Protein AF-A0A356V2G3-F1 (afdb_monomer_lite)

Foldseek 3Di:
DVVVVVVVVVVVVVVVVVVVVVVPPDPPVPQPDFDFQACPDDDLLALVNLLVLLVVLLVLLVVLLVVLVVLVVVCVVCVVVVHDDDPVSVCSNQQSLLSSLQSLLSSLLSLLSSLVSLLRGQPGPVLSVCCSPPVCNSVSVVSCVSSPPDDDPCLNVLSVSSSCSNPPLSPDDDDDDDDDDPVVVVCVSSCCSNDPVNSVVSSVSSVSSNVSSVQQCVDPVWHKDWDKDDDPRHKIWIWIGTSNGFTAIEIEDDPVCVVVVNRDPVSVLVVQCDPVNCVCVVCVLRYFYWYQDADPVRRTDIDTDNPDD

Structure (mmCIF, N/CA/C/O backbone):
data_AF-A0A356V2G3-F1
#
_entry.id   AF-A0A356V2G3-F1
#
loop_
_atom_site.group_PDB
_atom_site.id
_atom_site.type_symbol
_atom_site.label_atom_id
_atom_site.label_alt_id
_atom_site.label_comp_id
_atom_site.label_asym_id
_atom_site.label_entity_id
_atom_site.label_seq_id
_atom_site.pdbx_PDB_ins_code
_atom_site.Cartn_x
_atom_site.Cartn_y
_atom_site.Cartn_z
_atom_site.occupancy
_atom_site.B_iso_or_equiv
_atom_site.auth_seq_id
_atom_site.auth_comp_id
_atom_site.auth_asym_id
_atom_site.auth_atom_id
_atom_site.pdbx_PDB_model_num
ATOM 1 N N . MET A 1 1 ? -3.119 -62.837 -8.502 1.00 52.44 1 MET A N 1
ATOM 2 C CA . MET A 1 1 ? -2.226 -61.798 -7.938 1.00 52.44 1 MET A CA 1
ATOM 3 C C . MET A 1 1 ? -2.867 -60.405 -7.973 1.00 52.44 1 MET A C 1
ATOM 5 O O . MET A 1 1 ? -2.958 -59.790 -6.925 1.00 52.44 1 MET A O 1
ATOM 9 N N . ILE A 1 2 ? -3.424 -59.953 -9.106 1.00 47.78 2 ILE A N 1
ATOM 10 C CA . ILE A 1 2 ? -4.077 -58.628 -9.241 1.00 47.78 2 ILE A CA 1
ATOM 11 C C . ILE A 1 2 ? -5.327 -58.452 -8.344 1.00 47.78 2 ILE A C 1
ATOM 13 O O . ILE A 1 2 ? -5.482 -57.408 -7.722 1.00 47.78 2 ILE A O 1
ATOM 17 N N . ARG A 1 3 ? -6.173 -59.483 -8.177 1.00 48.81 3 ARG A N 1
ATOM 18 C CA . ARG A 1 3 ? -7.360 -59.419 -7.289 1.00 48.81 3 ARG A CA 1
ATOM 19 C C . ARG A 1 3 ? -7.033 -59.165 -5.808 1.00 48.81 3 ARG A C 1
ATOM 21 O O . ARG A 1 3 ? -7.748 -58.429 -5.152 1.00 48.81 3 ARG A O 1
ATOM 28 N N . ILE A 1 4 ? -5.922 -59.709 -5.306 1.00 62.34 4 ILE A N 1
ATOM 29 C CA . ILE A 1 4 ? -5.509 -59.548 -3.897 1.00 62.34 4 ILE A CA 1
ATOM 30 C C . ILE A 1 4 ? -5.039 -58.111 -3.619 1.00 62.34 4 ILE A C 1
ATOM 32 O O . ILE A 1 4 ? -5.186 -57.607 -2.508 1.00 62.34 4 ILE A O 1
ATOM 36 N N . ILE A 1 5 ? -4.476 -57.443 -4.629 1.00 58.78 5 ILE A N 1
ATOM 37 C CA . ILE A 1 5 ? -4.034 -56.049 -4.520 1.00 58.78 5 ILE A CA 1
ATOM 38 C C . ILE A 1 5 ? -5.250 -55.112 -4.487 1.00 58.78 5 ILE A C 1
ATOM 40 O O . ILE A 1 5 ? -5.270 -54.184 -3.682 1.00 58.78 5 ILE A O 1
ATOM 44 N N . LEU A 1 6 ? -6.283 -55.389 -5.288 1.00 55.78 6 LEU A N 1
ATOM 45 C CA . LEU A 1 6 ? -7.504 -54.576 -5.329 1.00 55.78 6 LEU A CA 1
ATOM 46 C C . LEU A 1 6 ? -8.309 -54.650 -4.019 1.00 55.78 6 LEU A C 1
ATOM 48 O O . LEU A 1 6 ? -8.664 -53.602 -3.484 1.00 55.78 6 LEU A O 1
ATOM 52 N N . ASP A 1 7 ? -8.478 -55.838 -3.428 1.00 67.81 7 ASP A N 1
ATOM 53 C CA . ASP A 1 7 ? -9.188 -55.987 -2.141 1.00 67.81 7 ASP A CA 1
ATOM 54 C C . ASP A 1 7 ? -8.471 -55.268 -0.984 1.00 67.81 7 ASP A C 1
ATOM 56 O O . ASP A 1 7 ? -9.101 -54.705 -0.080 1.00 67.81 7 ASP A O 1
ATOM 60 N N . ARG A 1 8 ? -7.131 -55.238 -1.010 1.00 62.44 8 ARG A N 1
ATOM 61 C CA . ARG A 1 8 ? -6.331 -54.523 -0.003 1.00 62.44 8 ARG A CA 1
ATOM 62 C C . ARG A 1 8 ? -6.444 -53.007 -0.142 1.00 62.44 8 ARG A C 1
ATOM 64 O O . ARG A 1 8 ? -6.495 -52.322 0.878 1.00 62.44 8 ARG A O 1
ATOM 71 N N . ILE A 1 9 ? -6.528 -52.491 -1.369 1.00 67.19 9 ILE A N 1
ATOM 72 C CA . ILE A 1 9 ? -6.751 -51.062 -1.625 1.00 67.19 9 ILE A CA 1
ATOM 73 C C . ILE A 1 9 ? -8.153 -50.654 -1.159 1.00 67.19 9 ILE A C 1
ATOM 75 O O . ILE A 1 9 ? -8.296 -49.642 -0.478 1.00 67.19 9 ILE A O 1
ATOM 79 N N . GLU A 1 10 ? -9.178 -51.460 -1.438 1.00 69.19 10 GLU A N 1
ATOM 80 C CA . GLU A 1 10 ? -10.551 -51.139 -1.035 1.00 69.19 10 GLU A CA 1
ATOM 81 C C . GLU A 1 10 ? -10.729 -51.160 0.493 1.00 69.19 10 GLU A C 1
ATOM 83 O O . GLU A 1 10 ? -11.362 -50.272 1.070 1.00 69.19 10 GLU A O 1
ATOM 88 N N . THR A 1 11 ? -10.096 -52.119 1.174 1.00 76.25 11 THR A N 1
ATOM 89 C CA . THR A 1 11 ? -10.094 -52.198 2.644 1.00 76.25 11 THR A CA 1
ATOM 90 C C . THR A 1 11 ? -9.355 -51.010 3.269 1.00 76.25 11 THR A C 1
ATOM 92 O O . THR A 1 11 ? -9.823 -50.425 4.249 1.00 76.25 11 THR A O 1
ATOM 95 N N . PHE A 1 12 ? -8.228 -50.604 2.676 1.00 70.56 12 PHE A N 1
ATOM 96 C CA . PHE A 1 12 ? -7.468 -49.438 3.121 1.00 70.56 12 PHE A CA 1
ATOM 97 C C . PHE A 1 12 ? -8.283 -48.146 2.978 1.00 70.56 12 PHE A C 1
ATOM 99 O O . PHE A 1 12 ? -8.388 -47.386 3.942 1.00 70.56 12 PHE A O 1
ATOM 106 N N . LEU A 1 13 ? -8.943 -47.943 1.833 1.00 65.75 13 LEU A N 1
ATOM 107 C CA . LEU A 1 13 ? -9.777 -46.765 1.575 1.00 65.75 13 LEU A CA 1
ATOM 108 C C . LEU A 1 13 ? -11.002 -46.696 2.498 1.00 65.75 13 LEU A C 1
ATOM 110 O O . LEU A 1 13 ? -11.310 -45.620 3.010 1.00 65.75 13 LEU A O 1
ATOM 114 N N . LYS A 1 14 ? -11.652 -47.829 2.797 1.00 72.00 14 LYS A N 1
ATOM 115 C CA . LYS A 1 14 ? -12.762 -47.884 3.769 1.00 72.00 14 LYS A CA 1
ATOM 116 C C . LYS A 1 14 ? -12.304 -47.537 5.189 1.00 72.00 14 LYS A C 1
ATOM 118 O O . LYS A 1 14 ? -13.000 -46.801 5.886 1.00 72.00 14 LYS A O 1
ATOM 123 N N . SER A 1 15 ? -11.112 -47.987 5.594 1.00 65.50 15 SER A N 1
ATOM 124 C CA . SER A 1 15 ? -10.538 -47.629 6.901 1.00 65.50 15 SER A CA 1
ATOM 125 C C . SER A 1 15 ? -10.154 -46.146 6.995 1.00 65.50 15 SER A C 1
ATOM 127 O O . SER A 1 15 ? -10.302 -45.538 8.056 1.00 65.50 15 SER A O 1
ATOM 129 N N . LEU A 1 16 ? -9.717 -45.544 5.881 1.00 56.72 16 LEU A N 1
ATOM 130 C CA . LEU A 1 16 ? -9.384 -44.121 5.801 1.00 56.72 16 LEU A CA 1
ATOM 131 C C . LEU A 1 16 ? -10.647 -43.253 5.904 1.00 56.72 16 LEU A C 1
ATOM 133 O O . LEU A 1 16 ? -10.659 -42.266 6.635 1.00 56.72 16 LEU A O 1
ATOM 137 N N . PHE A 1 17 ? -11.735 -43.669 5.246 1.00 54.34 17 PHE A N 1
ATOM 138 C CA . PHE A 1 17 ? -13.037 -43.002 5.333 1.00 54.34 17 PHE A CA 1
ATOM 139 C C . PHE A 1 17 ? -13.670 -43.111 6.726 1.00 54.34 17 PHE A C 1
ATOM 141 O O . PHE A 1 17 ? -14.205 -42.129 7.232 1.00 54.34 17 PHE A O 1
ATOM 148 N N . GLN A 1 18 ? -13.561 -44.263 7.394 1.00 55.72 18 GLN A N 1
ATOM 149 C CA . GLN A 1 18 ? -14.045 -44.403 8.773 1.00 55.72 18 GLN A CA 1
ATOM 150 C C . GLN A 1 18 ? -13.220 -43.593 9.783 1.00 55.72 18 GLN A C 1
ATOM 152 O O . GLN A 1 18 ? -13.790 -43.073 10.739 1.00 55.72 18 GLN A O 1
ATOM 157 N N . ARG A 1 19 ? -11.905 -43.431 9.572 1.00 48.94 19 ARG A N 1
ATOM 158 C CA . ARG A 1 19 ? -11.069 -42.562 10.422 1.00 48.94 19 ARG A CA 1
ATOM 159 C C . ARG A 1 19 ? -11.385 -41.078 10.242 1.00 48.94 19 ARG A C 1
ATOM 161 O O . ARG A 1 19 ? -11.388 -40.365 11.238 1.00 48.94 19 ARG A O 1
ATOM 168 N N . ASN A 1 20 ? -11.714 -40.643 9.026 1.00 45.88 20 ASN A N 1
ATOM 169 C CA . ASN A 1 20 ? -12.122 -39.257 8.772 1.00 45.88 20 ASN A CA 1
ATOM 170 C C . ASN A 1 20 ? -13.527 -38.948 9.321 1.00 45.88 20 ASN A C 1
ATOM 172 O O . ASN A 1 20 ? -13.742 -37.868 9.857 1.00 45.88 20 ASN A O 1
ATOM 176 N N . ASN A 1 21 ? -14.453 -39.913 9.295 1.00 42.22 21 ASN A N 1
ATOM 177 C CA . ASN A 1 21 ? -15.807 -39.715 9.831 1.00 42.22 21 ASN A CA 1
ATOM 178 C C . ASN A 1 21 ? -15.889 -39.798 11.369 1.00 42.22 21 ASN A C 1
ATOM 180 O O . ASN A 1 21 ? -16.881 -39.368 11.950 1.00 42.22 21 ASN A O 1
ATOM 184 N N . MET A 1 22 ? -14.870 -40.336 12.053 1.00 38.06 22 MET A N 1
ATOM 185 C CA . MET A 1 22 ? -14.818 -40.353 13.525 1.00 38.06 22 MET A CA 1
ATOM 186 C C . MET A 1 22 ? -14.078 -39.154 14.136 1.00 38.06 22 MET A C 1
ATOM 188 O O . MET A 1 22 ? -14.138 -38.979 15.351 1.00 38.06 22 MET A O 1
ATOM 192 N N . SER A 1 23 ? -13.436 -38.295 13.333 1.00 40.41 23 SER A N 1
ATOM 193 C CA . SER A 1 23 ? -12.858 -37.029 13.818 1.00 40.41 23 SER A CA 1
ATOM 194 C C . SER A 1 23 ? -13.824 -35.839 13.771 1.00 40.41 23 SER A C 1
ATOM 196 O O . SER A 1 23 ? -13.458 -34.756 14.212 1.00 40.41 23 SER A O 1
ATOM 198 N N . GLU A 1 24 ? -15.048 -36.013 13.262 1.00 42.41 24 GLU A N 1
ATOM 199 C CA . GLU A 1 24 ? -16.017 -34.914 13.101 1.00 42.41 24 GLU A CA 1
ATOM 200 C C . GLU A 1 24 ? -16.936 -34.670 14.309 1.00 42.41 24 GLU A C 1
ATOM 202 O O . GLU A 1 24 ? -17.673 -33.692 14.302 1.00 42.41 24 GLU A O 1
ATOM 207 N N . ASN A 1 25 ? -16.884 -35.480 15.376 1.00 40.19 25 ASN A N 1
ATOM 208 C CA . ASN A 1 25 ? -17.879 -35.374 16.456 1.00 40.19 25 ASN A CA 1
ATOM 209 C C . ASN A 1 25 ? -17.404 -34.846 17.812 1.00 40.19 25 ASN A C 1
ATOM 211 O O . ASN A 1 25 ? -18.235 -34.756 18.708 1.00 40.19 25 ASN A O 1
ATOM 215 N N . HIS A 1 26 ? -16.151 -34.416 17.980 1.00 38.91 26 HIS A N 1
ATOM 216 C CA . HIS A 1 26 ? -15.708 -33.648 19.158 1.00 38.91 26 HIS A CA 1
ATOM 217 C C . HIS A 1 26 ? -14.829 -32.466 18.715 1.00 38.91 26 HIS A C 1
ATOM 219 O O . HIS A 1 26 ? -13.625 -32.435 18.953 1.00 38.91 26 HIS A O 1
ATOM 225 N N . GLN A 1 27 ? -15.433 -31.472 18.059 1.00 38.66 27 GLN A N 1
ATOM 226 C CA . GLN A 1 27 ? -14.904 -30.112 18.135 1.00 38.66 27 GLN A CA 1
ATOM 227 C C . GLN A 1 27 ? -15.395 -29.511 19.452 1.00 38.66 27 GLN A C 1
ATOM 229 O O . GLN A 1 27 ? -16.461 -28.903 19.521 1.00 38.66 27 GLN A O 1
ATOM 234 N N . GLU A 1 28 ? -14.603 -29.681 20.512 1.00 36.94 28 GLU A N 1
ATOM 235 C CA . GLU A 1 28 ? -14.527 -28.626 21.519 1.00 36.94 28 GLU A CA 1
ATOM 236 C C . GLU A 1 28 ? -14.294 -27.321 20.753 1.00 36.94 28 GLU A C 1
ATOM 238 O O . GLU A 1 28 ? -13.302 -27.187 20.032 1.00 36.94 28 GLU A O 1
ATOM 243 N N . GLN A 1 29 ? -15.239 -26.385 20.853 1.00 40.72 29 GLN A N 1
ATOM 244 C CA . GLN A 1 29 ? -15.055 -25.016 20.394 1.00 40.72 29 GLN A CA 1
ATOM 245 C C . GLN A 1 29 ? -13.888 -24.427 21.191 1.00 40.72 29 GLN A C 1
ATOM 247 O O . GLN A 1 29 ? -14.071 -23.840 22.257 1.00 40.72 29 GLN A O 1
ATOM 252 N N . GLN A 1 30 ? -12.661 -24.628 20.710 1.00 40.81 30 GLN A N 1
ATOM 253 C CA . GLN A 1 30 ? -11.511 -23.906 21.222 1.00 40.81 30 GLN A CA 1
ATOM 254 C C . GLN A 1 30 ? -11.808 -22.429 20.998 1.00 40.81 30 GLN A C 1
ATOM 256 O O . GLN A 1 30 ? -11.930 -21.978 19.857 1.00 40.81 30 GLN A O 1
ATOM 261 N N . ALA A 1 31 ? -11.984 -21.695 22.099 1.00 52.75 31 ALA A N 1
ATOM 262 C CA . ALA A 1 31 ? -12.179 -20.257 22.072 1.00 52.75 31 ALA A CA 1
ATOM 263 C C . ALA A 1 31 ? -11.094 -19.646 21.181 1.00 52.75 31 ALA A C 1
ATOM 265 O O . ALA A 1 31 ? -9.902 -19.787 21.464 1.00 52.75 31 ALA A O 1
ATOM 266 N N . THR A 1 32 ? -11.495 -19.017 20.075 1.00 63.44 32 THR A N 1
ATOM 267 C CA . THR A 1 32 ? -10.548 -18.398 19.150 1.00 63.44 32 THR A CA 1
ATOM 268 C C . THR A 1 32 ? -9.784 -17.324 19.916 1.00 63.44 32 THR A C 1
ATOM 270 O O . THR A 1 32 ? -10.357 -16.309 20.316 1.00 63.44 32 THR A O 1
ATOM 273 N N . VAL A 1 33 ? -8.499 -17.565 20.176 1.00 77.69 33 VAL A N 1
ATOM 274 C CA . VAL A 1 33 ? -7.654 -16.615 20.899 1.00 77.69 33 VAL A CA 1
ATOM 275 C C . VAL A 1 33 ? -7.494 -15.379 20.022 1.00 77.69 33 VAL A C 1
ATOM 277 O O . VAL A 1 33 ? -6.903 -15.443 18.948 1.00 77.69 33 VAL A O 1
ATOM 280 N N . ILE A 1 34 ? -8.046 -14.249 20.468 1.00 87.25 34 ILE A N 1
ATOM 281 C CA . ILE A 1 34 ? -7.831 -12.968 19.798 1.00 87.25 34 ILE A CA 1
ATOM 282 C C . ILE A 1 34 ? -6.410 -12.502 20.106 1.00 87.25 34 ILE A C 1
ATOM 284 O O . ILE A 1 34 ? -6.085 -12.222 21.263 1.00 87.25 34 ILE A O 1
ATOM 288 N N . THR A 1 35 ? -5.600 -12.357 19.060 1.00 93.50 35 THR A N 1
ATOM 289 C CA . THR A 1 35 ? -4.259 -11.774 19.148 1.00 93.50 35 THR A CA 1
ATOM 290 C C . THR A 1 35 ? -4.297 -10.380 18.526 1.00 93.50 35 THR A C 1
ATOM 292 O O . THR A 1 35 ? -4.362 -10.267 17.301 1.00 93.50 35 THR A O 1
ATOM 295 N N . PRO A 1 36 ? -4.318 -9.300 19.329 1.00 95.12 36 PRO A N 1
ATOM 296 C CA . PRO A 1 36 ? -4.368 -7.947 18.796 1.00 95.12 36 PRO A CA 1
ATOM 297 C C . PRO A 1 36 ? -2.998 -7.504 18.276 1.00 95.12 36 PRO A C 1
ATOM 299 O O . PRO A 1 36 ? -1.984 -7.640 18.971 1.00 95.12 36 PRO A O 1
ATOM 302 N N . ILE A 1 37 ? -2.982 -6.878 17.100 1.00 96.81 37 ILE A N 1
ATOM 303 C CA . ILE A 1 37 ? -1.777 -6.250 16.550 1.00 96.81 37 ILE A CA 1
ATOM 304 C C . ILE A 1 37 ? -1.320 -5.143 17.495 1.00 96.81 37 ILE A C 1
ATOM 306 O O . ILE A 1 37 ? -2.096 -4.270 17.889 1.00 96.81 37 ILE A O 1
ATOM 310 N N . ASN A 1 38 ? -0.043 -5.150 17.855 1.00 93.81 38 ASN A N 1
ATOM 311 C CA . ASN A 1 38 ? 0.539 -4.137 18.723 1.00 93.81 38 ASN A CA 1
ATOM 312 C C . ASN A 1 38 ? 2.023 -3.915 18.391 1.00 93.81 38 ASN A C 1
ATOM 314 O O . ASN A 1 38 ? 2.575 -4.526 17.483 1.00 93.81 38 ASN A O 1
ATOM 318 N N . ARG A 1 39 ? 2.699 -3.043 19.146 1.00 87.69 39 ARG A N 1
ATOM 319 C CA . ARG A 1 39 ? 4.114 -2.689 18.910 1.00 87.69 39 ARG A CA 1
ATOM 320 C C . ARG A 1 39 ? 5.099 -3.862 19.033 1.00 87.69 39 ARG A C 1
ATOM 322 O O . ARG A 1 39 ? 6.242 -3.715 18.623 1.00 87.69 39 ARG A O 1
ATOM 329 N N . LYS A 1 40 ? 4.688 -4.981 19.637 1.00 91.94 40 LYS A N 1
ATOM 330 C CA . LYS A 1 40 ? 5.491 -6.204 19.789 1.00 91.94 40 LYS A CA 1
ATOM 331 C C . LYS A 1 40 ? 5.147 -7.278 18.753 1.00 91.94 40 LYS A C 1
ATOM 333 O O . LYS A 1 40 ? 5.782 -8.329 18.769 1.00 91.94 40 LYS A O 1
ATOM 338 N N . SER A 1 41 ? 4.145 -7.052 17.901 1.00 94.31 41 SER A N 1
ATOM 339 C CA . SER A 1 41 ? 3.831 -7.957 16.794 1.00 94.31 41 SER A CA 1
ATOM 340 C C . SER A 1 41 ? 5.035 -8.084 15.852 1.00 94.31 41 SER A C 1
ATOM 342 O O . SER A 1 41 ? 5.877 -7.189 15.773 1.00 94.31 41 SER A O 1
ATOM 344 N N . VAL A 1 42 ? 5.138 -9.214 15.150 1.00 95.00 42 VAL A N 1
ATOM 345 C CA . VAL A 1 42 ? 6.302 -9.574 14.320 1.00 95.00 42 VAL A CA 1
ATOM 346 C C . VAL A 1 42 ? 5.887 -9.963 12.899 1.00 95.00 42 VAL A C 1
ATOM 348 O O . VAL A 1 42 ? 4.719 -10.253 12.632 1.00 95.00 42 VAL A O 1
ATOM 351 N N . GLY A 1 43 ? 6.851 -9.980 11.974 1.00 94.88 43 GLY A N 1
ATOM 352 C CA . GLY A 1 43 ? 6.624 -10.376 10.582 1.00 94.88 43 GLY A CA 1
ATOM 353 C C . GLY A 1 43 ? 5.593 -9.485 9.888 1.00 94.88 43 GLY A C 1
ATOM 354 O O . GLY A 1 43 ? 5.652 -8.263 9.995 1.00 94.88 43 GLY A O 1
ATOM 355 N N . GLN A 1 44 ? 4.610 -10.091 9.213 1.00 95.62 44 GLN A N 1
ATOM 356 C CA . GLN A 1 44 ? 3.569 -9.353 8.483 1.00 95.62 44 GLN A CA 1
ATOM 357 C C . GLN A 1 44 ? 2.691 -8.452 9.370 1.00 95.62 44 GLN A C 1
ATOM 359 O O . GLN A 1 44 ? 1.994 -7.585 8.853 1.00 95.62 44 GLN A O 1
ATOM 364 N N . PHE A 1 45 ? 2.705 -8.642 10.690 1.00 97.56 45 PHE A N 1
ATOM 365 C CA . PHE A 1 45 ? 1.951 -7.827 11.645 1.00 97.56 45 PHE A CA 1
ATOM 366 C C . PHE A 1 45 ? 2.783 -6.667 12.210 1.00 97.56 45 PHE A C 1
ATOM 368 O O . PHE A 1 45 ? 2.344 -5.975 13.126 1.00 97.56 45 PHE A O 1
ATOM 375 N N . ASN A 1 46 ? 3.989 -6.454 11.677 1.00 97.38 46 ASN A N 1
ATOM 376 C CA . ASN A 1 46 ? 4.857 -5.346 12.034 1.00 97.38 46 ASN A CA 1
ATOM 377 C C . ASN A 1 46 ? 5.082 -4.419 10.832 1.00 97.38 46 ASN A C 1
ATOM 379 O O . ASN A 1 46 ? 5.701 -4.791 9.837 1.00 97.38 46 ASN A O 1
ATOM 383 N N . SER A 1 47 ? 4.635 -3.167 10.954 1.00 97.31 47 SER A N 1
ATOM 384 C CA . SER A 1 47 ? 4.805 -2.150 9.909 1.00 97.31 47 SER A CA 1
ATOM 385 C C . SER A 1 47 ? 6.268 -1.886 9.521 1.00 97.31 47 SER A C 1
ATOM 387 O O . SER A 1 47 ? 6.523 -1.535 8.370 1.00 97.31 47 SER A O 1
ATOM 389 N N . SER A 1 48 ? 7.236 -2.075 10.431 1.00 97.44 48 SER A N 1
ATOM 390 C CA . SER A 1 48 ? 8.651 -1.835 10.117 1.00 97.44 48 SER A CA 1
ATOM 391 C C . SER A 1 48 ? 9.217 -2.856 9.134 1.00 97.44 48 SER A C 1
ATOM 393 O O . SER A 1 48 ? 10.067 -2.498 8.325 1.00 97.44 48 SER A O 1
ATOM 395 N N . GLU A 1 49 ? 8.737 -4.102 9.171 1.00 98.12 49 GLU A N 1
ATOM 396 C CA . GLU A 1 49 ? 9.176 -5.149 8.241 1.00 98.12 49 GLU A CA 1
ATOM 397 C C . GLU A 1 49 ? 8.713 -4.836 6.814 1.00 98.12 49 GLU A C 1
ATOM 399 O O . GLU A 1 49 ? 9.502 -4.909 5.876 1.00 98.12 49 GLU A O 1
ATOM 404 N N . TRP A 1 50 ? 7.470 -4.374 6.658 1.00 98.19 50 TRP A N 1
ATOM 405 C CA . TRP A 1 50 ? 6.950 -3.905 5.373 1.00 98.19 50 TRP A CA 1
ATOM 406 C C . TRP A 1 50 ? 7.712 -2.684 4.840 1.00 98.19 50 TRP A C 1
ATOM 408 O O . TRP A 1 50 ? 8.035 -2.634 3.656 1.00 98.19 50 TRP A O 1
ATOM 418 N N . LEU A 1 51 ? 8.034 -1.707 5.699 1.00 98.38 51 LEU A N 1
ATOM 419 C CA . LEU A 1 51 ? 8.831 -0.538 5.299 1.00 98.38 51 LEU A CA 1
ATOM 420 C C . LEU A 1 51 ? 10.236 -0.940 4.848 1.00 98.38 51 LEU A C 1
ATOM 422 O O . LEU A 1 51 ? 10.725 -0.442 3.837 1.00 98.38 51 LEU A O 1
ATOM 426 N N . LYS A 1 52 ? 10.877 -1.855 5.580 1.00 98.44 52 LYS A N 1
ATOM 427 C CA . LYS A 1 52 ? 12.206 -2.368 5.244 1.00 98.44 52 LYS A CA 1
ATOM 428 C C . LYS A 1 52 ? 12.208 -3.073 3.887 1.00 98.44 52 LYS A C 1
ATOM 430 O O . LYS A 1 52 ? 13.087 -2.792 3.075 1.00 98.44 52 LYS A O 1
ATOM 435 N N . GLU A 1 53 ? 11.221 -3.932 3.636 1.00 98.50 53 GLU A N 1
ATOM 436 C CA . GLU A 1 53 ? 11.045 -4.597 2.341 1.00 98.50 53 GLU A CA 1
ATOM 437 C C . GLU A 1 53 ? 10.823 -3.571 1.219 1.00 98.50 53 GLU A C 1
ATOM 439 O O . GLU A 1 53 ? 11.523 -3.590 0.208 1.00 98.50 53 GLU A O 1
ATOM 444 N N . GLY A 1 54 ? 9.915 -2.610 1.430 1.00 98.62 54 GLY A N 1
ATOM 445 C CA . GLY A 1 54 ? 9.645 -1.533 0.475 1.00 98.62 54 GLY A CA 1
ATOM 446 C C . GLY A 1 54 ? 10.893 -0.721 0.121 1.00 98.62 54 GLY A C 1
ATOM 447 O O . GLY A 1 54 ? 11.161 -0.501 -1.057 1.00 98.62 54 GLY A O 1
ATOM 448 N N . ASN A 1 55 ? 11.707 -0.359 1.118 1.00 98.75 55 ASN A N 1
ATOM 449 C CA . ASN A 1 55 ? 12.963 0.370 0.913 1.00 98.75 55 ASN A CA 1
ATOM 450 C C . ASN A 1 55 ? 13.973 -0.423 0.077 1.00 98.75 55 ASN A C 1
ATOM 452 O O . ASN A 1 55 ? 14.609 0.144 -0.811 1.00 98.75 55 ASN A O 1
ATOM 456 N N . GLY A 1 56 ? 14.111 -1.728 0.332 1.00 98.75 56 GLY A N 1
ATOM 457 C CA . GLY A 1 56 ? 14.989 -2.593 -0.457 1.00 98.75 56 GLY A CA 1
ATOM 458 C C . GLY A 1 56 ? 14.551 -2.682 -1.921 1.00 98.75 56 GLY A C 1
ATOM 459 O O . GLY A 1 56 ? 15.370 -2.523 -2.830 1.00 98.75 56 GLY A O 1
ATOM 460 N N . LEU A 1 57 ? 13.251 -2.876 -2.154 1.00 98.75 57 LEU A N 1
ATOM 461 C CA . LEU A 1 57 ? 12.666 -2.937 -3.496 1.00 98.75 57 LEU A CA 1
ATOM 462 C C . LEU A 1 57 ? 12.809 -1.609 -4.243 1.00 98.75 57 LEU A C 1
ATOM 464 O O . LEU A 1 57 ? 13.185 -1.605 -5.416 1.00 98.75 57 LEU A O 1
ATOM 468 N N . TYR A 1 58 ? 12.554 -0.488 -3.567 1.00 98.81 58 TYR A N 1
ATOM 469 C CA . TYR A 1 58 ? 12.630 0.832 -4.179 1.00 98.81 58 TYR A CA 1
ATOM 470 C C . TYR A 1 58 ? 14.063 1.202 -4.575 1.00 98.81 58 TYR A C 1
ATOM 472 O O . TYR A 1 58 ? 14.305 1.550 -5.732 1.00 98.81 58 TYR A O 1
ATOM 480 N N . ALA A 1 59 ? 15.029 1.011 -3.672 1.00 98.69 59 ALA A N 1
ATOM 481 C CA . ALA A 1 59 ? 16.442 1.236 -3.974 1.00 98.69 59 ALA A CA 1
ATOM 482 C C . ALA A 1 59 ? 16.925 0.348 -5.136 1.00 98.69 59 ALA A C 1
ATOM 484 O O . ALA A 1 59 ? 17.629 0.810 -6.034 1.00 98.69 59 ALA A O 1
ATOM 485 N N . THR A 1 60 ? 16.493 -0.919 -5.170 1.00 98.75 60 THR A N 1
ATOM 486 C CA . THR A 1 60 ? 16.826 -1.840 -6.271 1.00 98.75 60 THR A CA 1
ATOM 487 C C . THR A 1 60 ? 16.196 -1.394 -7.591 1.00 98.75 60 THR A C 1
ATOM 489 O O . THR A 1 60 ? 16.847 -1.451 -8.633 1.00 98.75 60 THR A O 1
ATOM 492 N N . SER A 1 61 ? 14.951 -0.907 -7.563 1.00 98.75 61 SER A N 1
ATOM 493 C CA . SER A 1 61 ? 14.278 -0.341 -8.735 1.00 98.75 61 SER A CA 1
ATOM 494 C C . SER A 1 61 ? 15.057 0.836 -9.318 1.00 98.75 61 SER A C 1
ATOM 496 O O . SER A 1 61 ? 15.311 0.866 -10.525 1.00 98.75 61 SER A O 1
ATOM 498 N N . GLN A 1 62 ? 15.452 1.789 -8.466 1.00 98.62 62 GLN A N 1
ATOM 499 C CA . GLN A 1 62 ? 16.233 2.960 -8.869 1.00 98.62 62 GLN A CA 1
ATOM 500 C C . GLN A 1 62 ? 17.563 2.537 -9.485 1.00 98.62 62 GLN A C 1
ATOM 502 O O . GLN A 1 62 ? 17.860 2.931 -10.612 1.00 98.62 62 GLN A O 1
ATOM 507 N N . LYS A 1 63 ? 18.293 1.632 -8.822 1.00 98.50 63 LYS A N 1
ATOM 508 C CA . LYS A 1 63 ? 19.572 1.146 -9.339 1.00 98.50 63 LYS A CA 1
ATOM 509 C C . LYS A 1 63 ? 19.433 0.437 -10.691 1.00 98.50 63 LYS A C 1
ATOM 511 O O . LYS A 1 63 ? 20.188 0.721 -11.614 1.00 98.50 63 LYS A O 1
ATOM 516 N N . MET A 1 64 ? 18.424 -0.422 -10.857 1.00 97.81 64 MET A N 1
ATOM 517 C CA . MET A 1 64 ? 18.140 -1.054 -12.154 1.00 97.81 64 MET A CA 1
ATOM 518 C C . MET A 1 64 ? 17.794 -0.039 -13.243 1.00 97.81 64 MET A C 1
ATOM 520 O O . MET A 1 64 ? 18.110 -0.271 -14.410 1.00 97.81 64 MET A O 1
ATOM 524 N N . ARG A 1 65 ? 17.112 1.058 -12.893 1.00 97.81 65 ARG A N 1
ATOM 525 C CA . ARG A 1 65 ? 16.799 2.115 -13.857 1.00 97.81 65 ARG A CA 1
ATOM 526 C C . ARG A 1 65 ? 18.065 2.840 -14.303 1.00 97.81 65 ARG A C 1
ATOM 528 O O . ARG A 1 65 ? 18.238 3.001 -15.506 1.00 97.81 65 ARG A O 1
ATOM 535 N N . GLU A 1 66 ? 18.930 3.222 -13.369 1.00 97.94 66 GLU A N 1
ATOM 536 C CA . GLU A 1 66 ? 20.220 3.862 -13.660 1.00 97.94 66 GLU A CA 1
ATOM 537 C C . GLU A 1 66 ? 21.087 2.983 -14.572 1.00 97.94 66 GLU A C 1
ATOM 539 O O . GLU A 1 66 ? 21.509 3.421 -15.644 1.00 97.94 66 GLU A O 1
ATOM 544 N N . ASP A 1 67 ? 21.270 1.714 -14.195 1.00 97.81 67 ASP A N 1
ATOM 545 C CA . ASP A 1 67 ? 22.078 0.756 -14.959 1.00 97.81 67 ASP A CA 1
ATOM 546 C C . ASP A 1 67 ? 21.499 0.534 -16.368 1.00 97.81 67 ASP A C 1
ATOM 548 O O . ASP A 1 67 ? 22.232 0.395 -17.350 1.00 97.81 67 ASP A O 1
ATOM 552 N N . TRP A 1 68 ? 20.168 0.543 -16.498 1.00 97.62 68 TRP A N 1
ATOM 553 C CA . TRP A 1 68 ? 19.510 0.457 -17.798 1.00 97.62 68 TRP A CA 1
ATOM 554 C C . TRP A 1 68 ? 19.742 1.695 -18.666 1.00 97.62 68 TRP A C 1
ATOM 556 O O . TRP A 1 68 ? 19.931 1.552 -19.875 1.00 97.62 68 TRP A O 1
ATOM 566 N N . GLU A 1 69 ? 19.717 2.902 -18.099 1.00 96.44 69 GLU A N 1
ATOM 567 C CA . GLU A 1 69 ? 19.959 4.131 -18.860 1.00 96.44 69 GLU A CA 1
ATOM 568 C C . GLU A 1 69 ? 21.392 4.184 -19.399 1.00 96.44 69 GLU A C 1
ATOM 570 O O . GLU A 1 69 ? 21.589 4.502 -20.580 1.00 96.44 69 GLU A O 1
ATOM 575 N N . GLU A 1 70 ? 22.368 3.781 -18.583 1.00 96.38 70 GLU A N 1
ATOM 576 C CA . GLU A 1 70 ? 23.761 3.608 -19.001 1.00 96.38 70 GLU A CA 1
ATOM 577 C C . GLU A 1 70 ? 23.872 2.559 -20.118 1.00 96.38 70 GLU A C 1
ATOM 579 O O . GLU A 1 70 ? 24.390 2.846 -21.207 1.00 96.38 70 GLU A O 1
ATOM 584 N N . HIS A 1 71 ? 23.308 1.365 -19.900 1.00 95.75 71 HIS A N 1
ATOM 585 C CA . HIS A 1 71 ? 23.322 0.277 -20.882 1.00 95.75 71 HIS A CA 1
ATOM 586 C C . HIS A 1 71 ? 22.662 0.684 -22.203 1.00 95.75 71 HIS A C 1
ATOM 588 O O . HIS A 1 71 ? 23.210 0.429 -23.276 1.00 95.75 71 HIS A O 1
ATOM 594 N N . ARG A 1 72 ? 21.520 1.380 -22.156 1.00 95.50 72 ARG A N 1
ATOM 595 C CA . ARG A 1 72 ? 20.821 1.921 -23.334 1.00 95.50 72 ARG A CA 1
ATOM 596 C C . ARG A 1 72 ? 21.702 2.904 -24.105 1.00 95.50 72 ARG A C 1
ATOM 598 O O . ARG A 1 72 ? 21.705 2.883 -25.341 1.00 95.50 72 ARG A O 1
ATOM 605 N N . GLY A 1 73 ? 22.463 3.741 -23.401 1.00 94.75 73 GLY A N 1
ATOM 606 C CA . GLY A 1 73 ? 23.430 4.660 -23.999 1.00 94.75 73 GLY A CA 1
ATOM 607 C C . GLY A 1 73 ? 24.548 3.927 -24.743 1.00 94.75 73 GLY A C 1
ATOM 608 O O . GLY A 1 73 ? 24.819 4.230 -25.909 1.00 94.75 73 GLY A O 1
ATOM 609 N N . HIS A 1 74 ? 25.162 2.924 -24.110 1.00 93.56 74 HIS A N 1
ATOM 610 C CA . HIS A 1 74 ? 26.187 2.088 -24.748 1.00 93.56 74 HIS A CA 1
ATOM 611 C C . HIS A 1 74 ? 25.643 1.316 -25.947 1.00 93.56 74 HIS A C 1
ATOM 613 O O . HIS A 1 74 ? 26.235 1.355 -27.026 1.00 93.56 74 HIS A O 1
ATOM 619 N N . PHE A 1 75 ? 24.482 0.686 -25.784 1.00 94.12 75 PHE A N 1
ATOM 620 C CA . PHE A 1 75 ? 23.800 -0.055 -26.836 1.00 94.12 75 PHE A CA 1
ATOM 621 C C . PHE A 1 75 ? 23.549 0.819 -28.073 1.00 94.12 75 PHE A C 1
ATOM 623 O O . PHE A 1 75 ? 23.827 0.410 -29.201 1.00 94.12 75 PHE A O 1
ATOM 630 N N . SER A 1 76 ? 23.086 2.056 -27.864 1.00 93.62 76 SER A N 1
ATOM 631 C CA . SER A 1 76 ? 22.839 3.015 -28.947 1.00 93.62 76 SER A CA 1
ATOM 632 C C . SER A 1 76 ? 24.121 3.370 -29.705 1.00 93.62 76 SER A C 1
ATOM 634 O O . SER A 1 76 ? 24.117 3.391 -30.935 1.00 93.62 76 SER A O 1
ATOM 636 N N . LYS A 1 77 ? 25.240 3.579 -28.995 1.00 94.25 77 LYS A N 1
ATOM 637 C CA . LYS A 1 77 ? 26.553 3.842 -29.612 1.00 94.25 77 LYS A CA 1
ATOM 638 C C . LYS A 1 77 ? 27.047 2.653 -30.442 1.00 94.25 77 LYS A C 1
ATOM 640 O O . LYS A 1 77 ? 27.556 2.857 -31.538 1.00 94.25 77 LYS A O 1
ATOM 645 N N . THR A 1 78 ? 26.864 1.423 -29.956 1.00 92.75 78 THR A N 1
ATOM 646 C CA . THR A 1 78 ? 27.220 0.196 -30.692 1.00 92.75 78 THR A CA 1
ATOM 647 C C . THR A 1 78 ? 26.453 0.081 -32.009 1.00 92.75 78 THR A C 1
ATOM 649 O O . THR A 1 78 ? 27.046 -0.221 -33.041 1.00 92.75 78 THR A O 1
ATOM 652 N N . ILE A 1 79 ? 25.149 0.371 -31.997 1.00 92.06 79 ILE A N 1
ATOM 653 C CA . ILE A 1 79 ? 24.335 0.380 -33.220 1.00 92.06 79 ILE A CA 1
ATOM 654 C C . ILE A 1 79 ? 24.815 1.467 -34.190 1.00 92.06 79 ILE A C 1
ATOM 656 O O . ILE A 1 79 ? 24.977 1.202 -35.379 1.00 92.06 79 ILE A O 1
ATOM 660 N N . GLN A 1 80 ? 25.081 2.676 -33.690 1.00 93.62 80 GLN A N 1
ATOM 661 C CA . GLN A 1 80 ? 25.558 3.796 -34.511 1.00 93.62 80 GLN A CA 1
ATOM 662 C C . GLN A 1 80 ? 26.933 3.533 -35.137 1.00 93.62 80 GLN A C 1
ATOM 664 O O . GLN A 1 80 ? 27.194 4.003 -36.240 1.00 93.62 80 GLN A O 1
ATOM 669 N N . SER A 1 81 ? 27.795 2.752 -34.479 1.00 93.25 81 SER A N 1
ATOM 670 C CA . SER A 1 81 ? 29.086 2.341 -35.041 1.00 93.25 81 SER A CA 1
ATOM 671 C C . SER A 1 81 ? 28.975 1.222 -36.086 1.00 93.25 81 SER A C 1
ATOM 673 O O . SER A 1 81 ? 30.001 0.735 -36.554 1.00 93.25 81 SER A O 1
ATOM 675 N N . GLY A 1 82 ? 27.762 0.767 -36.424 1.00 91.75 82 GLY A N 1
ATOM 676 C CA . GLY A 1 82 ? 27.524 -0.353 -37.341 1.00 91.75 82 GLY A CA 1
ATOM 677 C C . GLY A 1 82 ? 27.810 -1.729 -36.732 1.00 91.75 82 GLY A C 1
ATOM 678 O O . GLY A 1 82 ? 27.769 -2.739 -37.436 1.00 91.75 82 GLY A O 1
ATOM 679 N N . SER A 1 83 ? 28.086 -1.790 -35.428 1.00 92.25 83 SER A N 1
ATOM 680 C CA . SER A 1 83 ? 28.360 -3.037 -34.722 1.00 92.25 83 SER A CA 1
ATOM 681 C C . SER A 1 83 ? 27.054 -3.708 -34.306 1.00 92.25 83 SER A C 1
ATOM 683 O O . SER A 1 83 ? 26.096 -3.058 -33.887 1.00 92.25 83 SER A O 1
ATOM 685 N N . ARG A 1 84 ? 27.009 -5.041 -34.376 1.00 89.88 84 ARG A N 1
ATOM 686 C CA . ARG A 1 84 ? 25.852 -5.811 -33.910 1.00 89.88 84 ARG A CA 1
ATOM 687 C C . ARG A 1 84 ? 25.922 -5.992 -32.386 1.00 89.88 84 ARG A C 1
ATOM 689 O O . ARG A 1 84 ? 26.914 -6.544 -31.910 1.00 89.88 84 ARG A O 1
ATOM 696 N N . PRO A 1 85 ? 24.893 -5.596 -31.615 1.00 89.44 85 PRO A N 1
ATOM 697 C CA . PRO A 1 85 ? 24.846 -5.882 -30.188 1.00 89.44 85 PRO A CA 1
ATOM 698 C C . PRO A 1 85 ? 24.788 -7.385 -29.921 1.00 89.44 85 PRO A C 1
ATOM 700 O O . PRO A 1 85 ? 24.206 -8.146 -30.702 1.00 89.44 85 PRO A O 1
ATOM 703 N N . SER A 1 86 ? 25.359 -7.803 -28.793 1.00 91.06 86 SER A N 1
ATOM 704 C CA . SER A 1 86 ? 25.243 -9.181 -28.321 1.00 91.06 86 SER A CA 1
ATOM 705 C C . SER A 1 86 ? 23.796 -9.518 -27.950 1.00 91.06 86 SER A C 1
ATOM 707 O O . SER A 1 86 ? 22.991 -8.635 -27.645 1.00 91.06 86 SER A O 1
ATOM 709 N N . GLU A 1 87 ? 23.467 -10.809 -27.935 1.00 90.75 87 GLU A N 1
ATOM 710 C CA . GLU A 1 87 ? 22.166 -11.301 -27.465 1.00 90.75 87 GLU A CA 1
ATOM 711 C C . GLU A 1 87 ? 21.878 -10.845 -26.027 1.00 90.75 87 GLU A C 1
ATOM 713 O O . GLU A 1 87 ? 20.821 -10.280 -25.753 1.00 90.75 87 GLU A O 1
ATOM 718 N N . ASN A 1 88 ? 22.868 -10.956 -25.134 1.00 91.88 88 ASN A N 1
ATOM 719 C CA . ASN A 1 88 ? 22.771 -10.427 -23.772 1.00 91.88 88 ASN A CA 1
ATOM 720 C C . ASN A 1 88 ? 22.487 -8.918 -23.751 1.00 91.88 88 ASN A C 1
ATOM 722 O O . ASN A 1 88 ? 21.714 -8.454 -22.917 1.00 91.88 88 ASN A O 1
ATOM 726 N N . GLY A 1 89 ? 23.058 -8.153 -24.687 1.00 91.44 89 GLY A N 1
ATOM 727 C CA . GLY A 1 89 ? 22.781 -6.725 -24.824 1.00 91.44 89 GLY A CA 1
ATOM 728 C C . GLY A 1 89 ? 21.299 -6.432 -25.073 1.00 91.44 89 GLY A C 1
ATOM 729 O O . GLY A 1 89 ? 20.749 -5.528 -24.445 1.00 91.44 89 GLY A O 1
ATOM 730 N N . TRP A 1 90 ? 20.639 -7.223 -25.923 1.00 92.19 90 TRP A N 1
ATOM 731 C CA . TRP A 1 90 ? 19.196 -7.122 -26.181 1.00 92.19 90 TRP A CA 1
ATOM 732 C C . TRP A 1 90 ? 18.346 -7.547 -24.981 1.00 92.19 90 TRP A C 1
ATOM 734 O O . TRP A 1 90 ? 17.370 -6.872 -24.635 1.00 92.19 90 TRP A O 1
ATOM 744 N N . THR A 1 91 ? 18.726 -8.642 -24.323 1.00 93.75 91 THR A N 1
ATOM 745 C CA . THR A 1 91 ? 18.028 -9.145 -23.133 1.00 93.75 91 THR A CA 1
ATOM 746 C C . THR A 1 91 ? 18.048 -8.119 -22.004 1.00 93.75 91 THR A C 1
ATOM 748 O O . THR A 1 91 ? 17.005 -7.825 -21.424 1.00 93.75 91 THR A O 1
ATOM 751 N N . LEU A 1 92 ? 19.200 -7.504 -21.726 1.00 94.12 92 LEU A N 1
ATOM 752 C CA . LEU A 1 92 ? 19.313 -6.473 -20.690 1.00 94.12 92 LEU A CA 1
ATOM 753 C C . LEU A 1 92 ? 18.542 -5.199 -21.058 1.00 94.12 92 LEU A C 1
ATOM 755 O O . LEU A 1 92 ? 17.826 -4.655 -20.217 1.00 94.12 92 LEU A O 1
ATOM 759 N N . LEU A 1 93 ? 18.607 -4.774 -22.325 1.00 94.56 93 LEU A N 1
ATOM 760 C CA . LEU A 1 93 ? 17.902 -3.584 -22.811 1.00 94.56 93 LEU A CA 1
ATOM 761 C C . LEU A 1 93 ? 16.381 -3.678 -22.602 1.00 94.56 93 LEU A C 1
ATOM 763 O O . LEU A 1 93 ? 15.738 -2.676 -22.294 1.00 94.56 93 LEU A O 1
ATOM 767 N N . THR A 1 94 ? 15.812 -4.873 -22.768 1.00 92.44 94 THR A N 1
ATOM 768 C CA . THR A 1 94 ? 14.364 -5.115 -22.661 1.00 92.44 94 THR A CA 1
ATOM 769 C C . THR A 1 94 ? 13.920 -5.558 -21.266 1.00 92.44 94 THR A C 1
ATOM 771 O O . THR A 1 94 ? 12.825 -5.193 -20.832 1.00 92.44 94 THR A O 1
ATOM 774 N N . GLY A 1 95 ? 14.757 -6.311 -20.548 1.00 95.00 95 GLY A N 1
ATOM 775 C CA . GLY A 1 95 ? 14.439 -6.886 -19.241 1.00 95.00 95 GLY A CA 1
ATOM 776 C C . GLY A 1 95 ? 14.590 -5.912 -18.073 1.00 95.00 95 GLY A C 1
ATOM 777 O O . GLY A 1 95 ? 13.685 -5.817 -17.244 1.00 95.00 95 GLY A O 1
ATOM 778 N N . MET A 1 96 ? 15.686 -5.146 -18.018 1.00 97.12 96 MET A N 1
ATOM 779 C CA . MET A 1 96 ? 15.951 -4.219 -16.908 1.00 97.12 96 MET A CA 1
ATOM 780 C C . MET A 1 96 ? 14.847 -3.172 -16.666 1.00 97.12 96 MET A C 1
ATOM 782 O O . MET A 1 96 ? 14.438 -3.019 -15.515 1.00 97.12 96 MET A O 1
ATO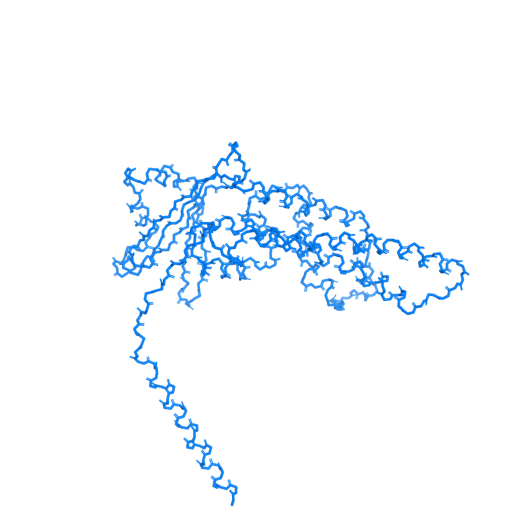M 786 N N . PRO A 1 97 ? 14.293 -2.481 -17.686 1.00 96.62 97 PRO A N 1
ATOM 787 C CA . PRO A 1 97 ? 13.294 -1.445 -17.439 1.00 96.62 97 PRO A CA 1
ATOM 788 C C . PRO A 1 97 ? 11.941 -2.041 -17.019 1.00 96.62 97 PRO A C 1
ATOM 790 O O . PRO A 1 97 ? 11.171 -1.392 -16.316 1.00 96.62 97 PRO A O 1
ATOM 793 N N . ARG A 1 98 ? 11.645 -3.291 -17.409 1.00 96.12 98 ARG A N 1
ATOM 794 C CA . ARG A 1 98 ? 10.471 -4.028 -16.915 1.00 96.12 98 ARG A CA 1
ATOM 795 C C . ARG A 1 98 ? 10.639 -4.396 -15.447 1.00 96.12 98 ARG A C 1
ATOM 797 O O . ARG A 1 98 ? 9.730 -4.175 -14.654 1.00 96.12 98 ARG A O 1
ATOM 804 N N . ALA A 1 99 ? 11.807 -4.926 -15.093 1.00 97.75 99 ALA A N 1
ATOM 805 C CA . ALA A 1 99 ? 12.118 -5.303 -13.725 1.00 97.75 99 ALA A CA 1
ATOM 806 C C . ALA A 1 99 ? 12.112 -4.091 -12.779 1.00 97.75 99 ALA A C 1
ATOM 808 O O . ALA A 1 99 ? 11.529 -4.188 -11.703 1.00 97.75 99 ALA A O 1
ATOM 809 N N . SER A 1 100 ? 12.647 -2.935 -13.193 1.00 98.44 100 SER A N 1
ATOM 810 C CA . SER A 1 100 ? 12.563 -1.716 -12.376 1.00 98.44 100 SER A CA 1
ATOM 811 C C . SER A 1 100 ? 11.111 -1.286 -12.144 1.00 98.44 100 SER A C 1
ATOM 813 O O . SER A 1 100 ? 10.701 -1.123 -11.003 1.00 98.44 100 SER A O 1
ATOM 815 N N . MET A 1 101 ? 10.270 -1.218 -13.183 1.00 98.31 101 MET A N 1
ATOM 816 C CA . MET A 1 101 ? 8.841 -0.890 -13.016 1.00 98.31 101 MET A CA 1
ATOM 817 C C . MET A 1 101 ? 8.094 -1.874 -12.101 1.00 98.31 101 MET A C 1
ATOM 819 O O . MET A 1 101 ? 7.228 -1.462 -11.327 1.00 98.31 101 MET A O 1
ATOM 823 N N . LEU A 1 102 ? 8.422 -3.168 -12.174 1.00 98.31 102 LEU A N 1
ATOM 824 C CA . LEU A 1 102 ? 7.846 -4.193 -11.302 1.00 98.31 102 LEU A CA 1
ATOM 825 C C . LEU A 1 102 ? 8.225 -3.965 -9.835 1.00 98.31 102 LEU A C 1
ATOM 827 O O . LEU A 1 102 ? 7.356 -3.978 -8.963 1.00 98.31 102 LEU A O 1
ATOM 831 N N . LEU A 1 103 ? 9.515 -3.746 -9.571 1.00 98.75 103 LEU A N 1
ATOM 832 C CA . LEU A 1 103 ? 10.034 -3.494 -8.227 1.00 98.75 103 LEU A CA 1
ATOM 833 C C . LEU A 1 103 ? 9.477 -2.191 -7.647 1.00 98.75 103 LEU A C 1
ATOM 835 O O . LEU A 1 103 ? 9.099 -2.168 -6.478 1.00 98.75 103 LEU A O 1
ATOM 839 N N . LEU A 1 104 ? 9.333 -1.149 -8.470 1.00 98.75 104 LEU A N 1
ATOM 840 C CA . LEU A 1 104 ? 8.688 0.104 -8.080 1.00 98.75 104 LEU A CA 1
ATOM 841 C C . LEU A 1 104 ? 7.232 -0.114 -7.645 1.00 98.75 104 LEU A C 1
ATOM 843 O O . LEU A 1 104 ? 6.802 0.392 -6.608 1.00 98.75 104 LEU A O 1
ATOM 847 N N . GLY A 1 105 ? 6.477 -0.911 -8.410 1.00 98.50 105 GLY A N 1
ATOM 848 C CA . GLY A 1 105 ? 5.102 -1.273 -8.067 1.00 98.50 105 GLY A CA 1
ATOM 849 C C . GLY A 1 105 ? 5.002 -2.076 -6.769 1.00 98.50 105 GLY A C 1
ATOM 850 O O . GLY A 1 105 ? 4.128 -1.799 -5.945 1.00 98.50 105 GLY A O 1
ATOM 851 N N . TYR A 1 106 ? 5.920 -3.021 -6.541 1.00 98.69 106 TYR A N 1
ATOM 852 C CA . TYR A 1 106 ? 5.971 -3.751 -5.274 1.00 98.69 106 TYR A CA 1
ATOM 853 C C . TYR A 1 106 ? 6.369 -2.860 -4.097 1.00 98.69 106 TYR A C 1
ATOM 855 O O . TYR A 1 106 ? 5.763 -2.986 -3.036 1.00 98.69 106 TYR A O 1
ATOM 863 N N . ALA A 1 107 ? 7.314 -1.933 -4.268 1.00 98.88 107 ALA A N 1
ATOM 864 C CA . ALA A 1 107 ? 7.671 -0.976 -3.223 1.00 98.88 107 ALA A CA 1
ATOM 865 C C . ALA A 1 107 ? 6.453 -0.149 -2.781 1.00 98.88 107 ALA A C 1
ATOM 867 O O . ALA A 1 107 ? 6.157 -0.077 -1.587 1.00 98.88 107 ALA A O 1
ATOM 868 N N . ALA A 1 108 ? 5.682 0.373 -3.744 1.00 98.88 108 ALA A N 1
ATOM 869 C CA . ALA A 1 108 ? 4.426 1.074 -3.477 1.00 98.88 108 ALA A CA 1
ATOM 870 C C . ALA A 1 108 ? 3.453 0.215 -2.649 1.00 98.88 108 ALA A C 1
ATOM 872 O O . ALA A 1 108 ? 2.883 0.681 -1.661 1.00 98.88 108 ALA A O 1
ATOM 873 N N . GLU A 1 109 ? 3.283 -1.057 -3.028 1.00 98.75 109 GLU A N 1
ATOM 874 C CA . GLU A 1 109 ? 2.434 -2.005 -2.305 1.00 98.75 109 GLU A CA 1
ATOM 875 C C . GLU A 1 109 ? 2.923 -2.248 -0.871 1.00 98.75 109 GLU A C 1
ATOM 877 O O . GLU A 1 109 ? 2.107 -2.268 0.053 1.00 98.75 109 GLU A O 1
ATOM 882 N N . MET A 1 110 ? 4.235 -2.412 -0.667 1.00 98.81 110 MET A N 1
ATOM 883 C CA . MET A 1 110 ? 4.817 -2.643 0.658 1.00 98.81 110 MET A CA 1
ATOM 884 C C . MET A 1 110 ? 4.614 -1.436 1.577 1.00 98.81 110 MET A C 1
ATOM 886 O O . MET A 1 110 ? 4.165 -1.608 2.710 1.00 98.81 110 MET A O 1
ATOM 890 N N . TYR A 1 111 ? 4.853 -0.214 1.090 1.00 98.88 111 TYR A N 1
ATOM 891 C CA . TYR A 1 111 ? 4.605 1.005 1.867 1.00 98.88 111 TYR A CA 1
ATOM 892 C C . TYR A 1 111 ? 3.138 1.125 2.266 1.00 98.88 111 TYR A C 1
ATOM 894 O O . TYR A 1 111 ? 2.807 1.289 3.439 1.00 98.88 111 TYR A O 1
ATOM 902 N N . LEU A 1 112 ? 2.234 0.941 1.312 1.00 98.81 112 LEU A N 1
ATOM 903 C CA . LEU A 1 112 ? 0.802 0.986 1.566 1.00 98.81 112 LEU A CA 1
ATOM 904 C C . LEU A 1 112 ? 0.338 -0.087 2.569 1.00 98.81 112 LEU A C 1
ATOM 906 O O . LEU A 1 112 ? -0.473 0.198 3.453 1.00 98.81 112 LEU A O 1
ATOM 910 N N . LYS A 1 113 ? 0.893 -1.303 2.505 1.00 98.56 113 LYS A N 1
ATOM 911 C CA . LYS A 1 113 ? 0.632 -2.368 3.489 1.00 98.56 113 LYS A CA 1
ATOM 912 C C . LYS A 1 113 ? 1.240 -2.079 4.862 1.00 98.56 113 LYS A C 1
ATOM 914 O O . LYS A 1 113 ? 0.634 -2.442 5.870 1.00 98.56 113 LYS A O 1
ATOM 919 N N . ALA A 1 114 ? 2.368 -1.375 4.932 1.00 98.50 114 ALA A N 1
ATOM 920 C CA . ALA A 1 114 ? 2.903 -0.885 6.199 1.00 98.50 114 ALA A CA 1
ATOM 921 C C . ALA A 1 114 ? 1.943 0.118 6.859 1.00 98.50 114 ALA A C 1
ATOM 923 O O . ALA A 1 114 ? 1.656 0.002 8.052 1.00 98.50 114 ALA A O 1
ATOM 924 N N . GLY A 1 115 ? 1.390 1.053 6.079 1.00 98.25 115 GLY A N 1
ATOM 925 C CA . GLY A 1 115 ? 0.355 1.979 6.548 1.00 98.25 115 GLY A CA 1
ATOM 926 C C . GLY A 1 115 ? -0.912 1.248 6.994 1.00 98.25 115 GLY A C 1
ATOM 927 O O . GLY A 1 115 ? -1.465 1.558 8.048 1.00 98.25 115 GLY A O 1
ATOM 928 N N . LEU A 1 116 ? -1.319 0.209 6.257 1.00 97.88 116 LEU A N 1
ATOM 929 C CA . LEU A 1 116 ? -2.440 -0.647 6.640 1.00 97.88 116 LEU A CA 1
ATOM 930 C C . LEU A 1 116 ? -2.187 -1.333 7.990 1.00 97.88 116 LEU A C 1
ATOM 932 O O . LEU A 1 116 ? -3.063 -1.344 8.849 1.00 97.88 116 LEU A O 1
ATOM 936 N N . CYS A 1 117 ? -0.983 -1.866 8.207 1.00 97.81 117 CYS A N 1
ATOM 937 C CA . CYS A 1 117 ? -0.605 -2.490 9.475 1.00 97.81 117 CYS A CA 1
ATOM 938 C C . CYS A 1 117 ? -0.729 -1.505 10.646 1.00 97.81 117 CYS A C 1
ATOM 940 O O . CYS A 1 117 ? -1.244 -1.867 11.703 1.00 97.81 117 CYS A O 1
ATOM 942 N N . LYS A 1 118 ? -0.325 -0.244 10.444 1.00 97.38 118 LYS A N 1
ATOM 943 C CA . LYS A 1 118 ? -0.528 0.825 11.431 1.00 97.38 118 LYS A CA 1
ATOM 944 C C . LYS A 1 118 ? -2.019 1.104 11.645 1.00 97.38 118 LYS A C 1
ATOM 946 O O . LYS A 1 118 ? -2.488 1.153 12.781 1.00 97.38 118 LYS A O 1
ATOM 951 N N . ALA A 1 119 ? -2.814 1.213 10.581 1.00 96.81 119 ALA A N 1
ATOM 952 C CA . ALA A 1 119 ? -4.260 1.430 10.688 1.00 96.81 119 ALA A CA 1
ATOM 953 C C . ALA A 1 119 ? -4.994 0.315 11.469 1.00 96.81 119 ALA A C 1
ATOM 955 O O . ALA A 1 119 ? -6.047 0.579 12.047 1.00 96.81 119 ALA A O 1
ATOM 956 N N . TYR A 1 120 ? -4.429 -0.898 11.520 1.00 97.25 120 TYR A N 1
ATOM 957 C CA . TYR A 1 120 ? -5.004 -2.080 12.175 1.00 97.25 120 TYR A CA 1
ATOM 958 C C . TYR A 1 120 ? -4.449 -2.340 13.589 1.00 97.25 120 TYR A C 1
ATOM 960 O O . TYR A 1 120 ? -4.757 -3.380 14.169 1.00 97.25 120 TYR A O 1
ATOM 968 N N . ILE A 1 121 ? -3.673 -1.426 14.191 1.00 96.69 121 ILE A N 1
ATOM 969 C CA . ILE A 1 121 ? -3.250 -1.568 15.598 1.00 96.69 121 ILE A CA 1
ATOM 970 C C . ILE A 1 121 ? -4.473 -1.793 16.506 1.00 96.69 121 ILE A C 1
ATOM 972 O O . ILE A 1 121 ? -5.445 -1.043 16.476 1.00 96.69 121 ILE A O 1
ATOM 976 N N . GLY A 1 122 ? -4.409 -2.838 17.330 1.00 95.50 122 GLY A N 1
ATOM 977 C CA . GLY A 1 122 ? -5.474 -3.300 18.219 1.00 95.50 122 GLY A CA 1
ATOM 978 C C . GLY A 1 122 ? -6.489 -4.240 17.561 1.00 95.50 122 GLY A C 1
ATOM 979 O O . GLY A 1 122 ? -7.255 -4.878 18.275 1.00 95.50 122 GLY A O 1
ATOM 980 N N . CYS A 1 123 ? -6.510 -4.366 16.233 1.00 96.31 123 CYS A N 1
ATOM 981 C CA . CYS A 1 123 ? -7.355 -5.343 15.544 1.00 96.31 123 CYS A CA 1
ATOM 982 C C . CYS A 1 123 ? -6.758 -6.752 15.647 1.00 96.31 123 CYS A C 1
ATOM 984 O O . CYS A 1 123 ? -5.553 -6.906 15.842 1.00 96.31 123 CYS A O 1
ATOM 986 N N . ASN A 1 124 ? -7.592 -7.778 15.476 1.0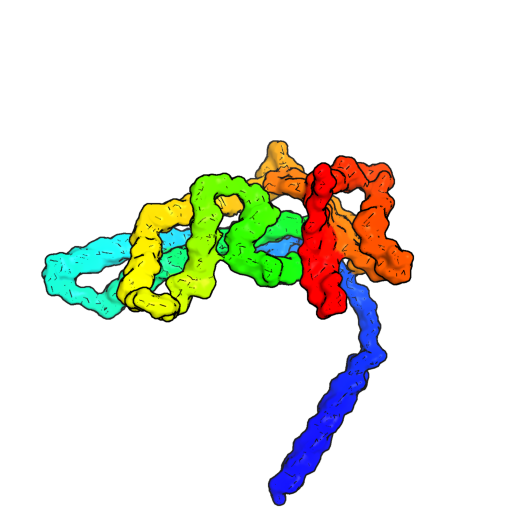0 95.06 124 ASN A N 1
ATOM 987 C CA . ASN A 1 124 ? -7.139 -9.167 15.454 1.00 95.06 124 ASN A CA 1
ATOM 988 C C . ASN A 1 124 ? -6.183 -9.427 14.271 1.00 95.06 124 ASN A C 1
ATOM 990 O O . ASN A 1 124 ? -6.461 -9.027 13.137 1.00 95.06 124 ASN A O 1
ATOM 994 N N . GLU A 1 125 ? -5.087 -10.144 14.508 1.00 95.56 125 GLU A N 1
ATOM 995 C CA . GLU A 1 125 ? -4.117 -10.529 13.476 1.00 95.56 125 GLU A CA 1
ATOM 996 C C . GLU A 1 125 ? -4.772 -11.309 12.323 1.00 95.56 125 GLU A C 1
ATOM 998 O O . GLU A 1 125 ? -4.464 -11.063 11.154 1.00 95.56 125 GLU A O 1
ATOM 1003 N N . GLU A 1 126 ? -5.749 -12.178 12.610 1.00 93.44 126 GLU A N 1
ATOM 1004 C CA . GLU A 1 126 ? -6.490 -12.901 11.565 1.00 93.44 126 GLU A CA 1
ATOM 1005 C C . GLU A 1 126 ? -7.265 -11.967 10.625 1.00 93.44 126 GLU A C 1
ATOM 1007 O O . GLU A 1 126 ? -7.325 -12.205 9.415 1.00 93.44 126 GLU A O 1
ATOM 1012 N N . MET A 1 127 ? -7.854 -10.898 11.173 1.00 93.50 127 MET A N 1
ATOM 1013 C CA . MET A 1 127 ? -8.577 -9.890 10.398 1.00 93.50 127 MET A CA 1
ATOM 1014 C C . MET A 1 127 ? -7.626 -9.207 9.418 1.00 93.50 127 MET A C 1
ATOM 1016 O O . MET A 1 127 ? -7.925 -9.098 8.228 1.00 93.50 127 MET A O 1
ATOM 1020 N N . PHE A 1 128 ? -6.458 -8.788 9.906 1.00 95.75 128 PHE A N 1
ATOM 1021 C CA . PHE A 1 128 ? -5.442 -8.159 9.073 1.00 95.75 128 PHE A CA 1
ATOM 1022 C C . PHE A 1 128 ? -4.916 -9.115 7.999 1.00 95.75 128 PHE A C 1
ATOM 1024 O O . PHE A 1 128 ? -4.897 -8.747 6.827 1.00 95.75 128 PHE A O 1
ATOM 1031 N N . ALA A 1 129 ? -4.550 -10.350 8.363 1.00 95.62 129 ALA A N 1
ATOM 1032 C CA . ALA A 1 129 ? -4.032 -11.351 7.424 1.00 95.62 129 ALA A CA 1
ATOM 1033 C C . ALA A 1 129 ? -5.032 -11.658 6.295 1.00 95.62 129 ALA A C 1
ATOM 1035 O O . ALA A 1 129 ? -4.661 -11.792 5.123 1.00 95.62 129 ALA A O 1
ATOM 1036 N N . ARG A 1 130 ? -6.325 -11.724 6.630 1.00 93.88 130 ARG A N 1
ATOM 1037 C CA . ARG A 1 130 ? -7.405 -11.840 5.649 1.00 93.88 130 ARG A CA 1
ATOM 1038 C C . ARG A 1 130 ? -7.468 -10.611 4.751 1.00 93.88 130 ARG A C 1
ATOM 1040 O O . ARG A 1 130 ? -7.490 -10.753 3.524 1.00 93.88 130 ARG A O 1
ATOM 1047 N N . ASP A 1 131 ? -7.539 -9.422 5.337 1.00 94.56 131 ASP A N 1
ATOM 1048 C CA . ASP A 1 131 ? -7.826 -8.193 4.604 1.00 94.56 131 ASP A CA 1
ATOM 1049 C C . ASP A 1 131 ? -6.656 -7.778 3.707 1.00 94.56 131 ASP A C 1
ATOM 1051 O O . ASP A 1 131 ? -6.874 -7.465 2.533 1.00 94.56 131 ASP A O 1
ATOM 1055 N N . VAL A 1 132 ? -5.416 -7.868 4.198 1.00 95.31 132 VAL A N 1
ATOM 1056 C CA . VAL A 1 132 ? -4.206 -7.552 3.423 1.00 95.31 132 VAL A CA 1
ATOM 1057 C C . VAL A 1 132 ? -4.107 -8.408 2.155 1.00 95.31 132 VAL A C 1
ATOM 1059 O O . VAL A 1 132 ? -3.679 -7.916 1.109 1.00 95.31 132 VAL A O 1
ATOM 1062 N N . LYS A 1 133 ? -4.573 -9.664 2.208 1.00 93.06 133 LYS A N 1
ATOM 1063 C CA . LYS A 1 133 ? -4.564 -10.600 1.075 1.00 93.06 133 LYS A CA 1
ATOM 1064 C C . LYS A 1 133 ? -5.781 -10.449 0.161 1.00 93.06 133 LYS A C 1
ATOM 1066 O O . LYS A 1 133 ? -5.630 -10.373 -1.053 1.00 93.06 133 LYS A O 1
ATOM 1071 N N . SER A 1 134 ? -6.985 -10.465 0.729 1.00 89.75 134 SER A N 1
ATOM 1072 C CA . SER A 1 134 ? -8.230 -10.655 -0.034 1.00 89.75 134 SER A CA 1
ATOM 1073 C C . SER A 1 134 ? -9.001 -9.358 -0.288 1.00 89.75 134 SER A C 1
ATOM 1075 O O . SER A 1 134 ? -9.487 -9.127 -1.400 1.00 89.75 134 SER A O 1
ATOM 1077 N N . LYS A 1 135 ? -9.102 -8.485 0.722 1.00 90.31 135 LYS A N 1
ATOM 1078 C CA . LYS A 1 135 ? -9.797 -7.198 0.604 1.00 90.31 135 LYS A CA 1
ATOM 1079 C C . LYS A 1 135 ? -8.966 -6.250 -0.253 1.00 90.31 135 LYS A C 1
ATOM 1081 O O . LYS A 1 135 ? -9.468 -5.738 -1.260 1.00 90.31 135 LYS A O 1
ATOM 1086 N N . PHE A 1 136 ? -7.697 -6.093 0.113 1.00 94.31 136 PHE A N 1
ATOM 1087 C CA . PHE A 1 136 ? -6.764 -5.180 -0.532 1.00 94.31 136 PHE A CA 1
ATOM 1088 C C . PHE A 1 136 ? -5.947 -5.871 -1.623 1.00 94.31 136 PHE A C 1
ATOM 1090 O O . PHE A 1 136 ? -6.107 -5.525 -2.793 1.00 94.31 136 PHE A O 1
ATOM 1097 N N . GLY A 1 137 ? -5.130 -6.875 -1.288 1.00 94.25 137 GLY A N 1
ATOM 1098 C CA . GLY A 1 137 ? -4.248 -7.527 -2.260 1.00 94.25 137 GLY A CA 1
ATOM 1099 C C . GLY A 1 137 ? -3.390 -6.493 -2.999 1.00 94.25 137 GLY A C 1
ATOM 1100 O O . GLY A 1 137 ? -2.758 -5.656 -2.363 1.00 94.25 137 GLY A O 1
ATOM 1101 N N . HIS A 1 138 ? -3.454 -6.498 -4.333 1.00 96.06 138 HIS A N 1
ATOM 1102 C CA . HIS A 1 138 ? -2.746 -5.549 -5.208 1.00 96.06 138 HIS A CA 1
ATOM 1103 C C . HIS A 1 138 ? -3.573 -4.296 -5.578 1.00 96.06 138 HIS A C 1
ATOM 1105 O O . HIS A 1 138 ? -3.288 -3.614 -6.562 1.00 96.06 138 HIS A O 1
ATOM 1111 N N . LYS A 1 139 ? -4.666 -3.996 -4.863 1.00 96.94 139 LYS A N 1
ATOM 1112 C CA . LYS A 1 139 ? -5.513 -2.819 -5.136 1.00 96.94 139 LYS A CA 1
ATOM 1113 C C . LYS A 1 139 ? -4.898 -1.571 -4.492 1.00 96.94 139 LYS A C 1
ATOM 1115 O O . LYS A 1 139 ? -5.361 -1.130 -3.443 1.00 96.94 139 LYS A O 1
ATOM 1120 N N . LEU A 1 140 ? -3.856 -1.024 -5.120 1.00 98.31 140 LEU A N 1
ATOM 1121 C CA . LEU A 1 140 ? -3.051 0.073 -4.562 1.00 98.31 140 LEU A CA 1
ATOM 1122 C C . LEU A 1 140 ? -3.877 1.318 -4.211 1.00 98.31 140 LEU A C 1
ATOM 1124 O O . LEU A 1 140 ? -3.726 1.856 -3.124 1.00 98.31 140 LEU A O 1
ATOM 1128 N N . GLU A 1 141 ? -4.813 1.725 -5.065 1.00 97.38 141 GLU A N 1
ATOM 1129 C CA . GLU A 1 141 ? -5.708 2.856 -4.777 1.00 97.38 141 GLU A CA 1
ATOM 1130 C C . GLU A 1 141 ? -6.599 2.608 -3.549 1.00 97.38 141 GLU A C 1
ATOM 1132 O O . GLU A 1 141 ? -6.768 3.487 -2.707 1.00 97.38 141 GLU A O 1
ATOM 1137 N N . ASN A 1 142 ? -7.123 1.390 -3.379 1.00 96.75 142 ASN A N 1
ATOM 1138 C CA . ASN A 1 142 ? -7.914 1.043 -2.196 1.00 96.75 142 ASN A CA 1
ATOM 1139 C C . ASN A 1 142 ? -7.059 1.067 -0.925 1.00 96.75 142 ASN A C 1
ATOM 1141 O O . ASN A 1 142 ? -7.550 1.477 0.123 1.00 96.75 142 ASN A O 1
ATOM 1145 N N . LEU A 1 143 ? -5.803 0.619 -1.006 1.00 98.12 143 LEU A N 1
ATOM 1146 C CA . LEU A 1 143 ? -4.873 0.721 0.114 1.00 98.12 143 LEU A CA 1
ATOM 1147 C C . LEU A 1 143 ? -4.557 2.185 0.442 1.00 98.12 143 LEU A C 1
ATOM 1149 O O . LEU A 1 143 ? -4.614 2.553 1.608 1.00 98.12 143 LEU A O 1
ATOM 1153 N N . ALA A 1 144 ? -4.264 3.010 -0.568 1.00 98.19 144 ALA A N 1
ATOM 1154 C CA . ALA A 1 144 ? -3.969 4.435 -0.411 1.00 98.19 144 ALA A CA 1
ATOM 1155 C C . ALA A 1 144 ? -5.125 5.180 0.273 1.00 98.19 144 ALA A C 1
ATOM 1157 O O . ALA A 1 144 ? -4.904 5.922 1.228 1.00 98.19 144 ALA A O 1
ATOM 1158 N N . ASN A 1 145 ? -6.362 4.896 -0.139 1.00 96.25 145 ASN A N 1
ATOM 1159 C CA . ASN A 1 145 ? -7.558 5.426 0.511 1.00 96.25 145 ASN A CA 1
ATOM 1160 C C . ASN A 1 145 ? -7.702 4.956 1.969 1.00 96.25 145 ASN A C 1
ATOM 1162 O O . ASN A 1 145 ? -7.993 5.762 2.848 1.00 96.25 145 ASN A O 1
ATOM 1166 N N . GLU A 1 146 ? -7.475 3.669 2.252 1.00 95.44 146 GLU A N 1
ATOM 1167 C CA . GLU A 1 146 ? -7.582 3.122 3.615 1.00 95.44 146 GLU A CA 1
ATOM 1168 C C . GLU A 1 146 ? -6.558 3.747 4.577 1.00 95.44 146 GLU A C 1
ATOM 1170 O O . GLU A 1 146 ? -6.847 3.914 5.761 1.00 95.44 146 GLU A O 1
ATOM 1175 N N . VAL A 1 147 ? -5.379 4.126 4.074 1.00 96.94 147 VAL A N 1
ATOM 1176 C CA . VAL A 1 147 ? -4.349 4.831 4.853 1.00 96.94 147 VAL A CA 1
ATOM 1177 C C . VAL A 1 147 ? -4.462 6.354 4.748 1.00 96.94 147 VAL A C 1
ATOM 1179 O O . VAL A 1 147 ? -3.531 7.050 5.141 1.00 96.94 147 VAL A O 1
ATOM 1182 N N . ALA A 1 148 ? -5.580 6.873 4.230 1.00 96.56 148 ALA A N 1
ATOM 1183 C CA . ALA A 1 148 ? -5.861 8.302 4.081 1.00 96.56 148 ALA A CA 1
ATOM 1184 C C . ALA A 1 148 ? -4.737 9.089 3.379 1.00 96.56 148 ALA A C 1
ATOM 1186 O O . ALA A 1 148 ? -4.384 10.195 3.787 1.00 96.56 148 ALA A O 1
ATOM 1187 N N . PHE A 1 149 ? -4.153 8.502 2.333 1.00 97.62 149 PHE A N 1
ATOM 1188 C CA . PHE A 1 149 ? -3.190 9.195 1.485 1.00 97.62 149 PHE A CA 1
ATOM 1189 C C . PHE A 1 149 ? -3.874 10.335 0.719 1.00 97.62 149 PHE A C 1
ATOM 1191 O O . PHE A 1 149 ? -4.936 10.140 0.125 1.00 97.62 149 PHE A O 1
ATOM 1198 N N . LEU A 1 150 ? -3.262 11.521 0.721 1.00 96.25 150 LEU A N 1
ATOM 1199 C CA . LEU A 1 150 ? -3.765 12.671 -0.027 1.00 96.25 150 LEU A CA 1
ATOM 1200 C C . LEU A 1 150 ? -3.313 12.583 -1.488 1.00 96.25 150 LEU A C 1
ATOM 1202 O O . LEU A 1 150 ? -2.129 12.726 -1.791 1.00 96.25 150 LEU A O 1
ATOM 1206 N N . PHE A 1 151 ? -4.273 12.374 -2.382 1.00 95.88 151 PHE A N 1
ATOM 1207 C CA . PHE A 1 151 ? -4.028 12.290 -3.816 1.00 95.88 151 PHE A CA 1
ATOM 1208 C C . PHE A 1 151 ? -3.747 13.669 -4.417 1.00 95.88 151 PHE A C 1
ATOM 1210 O O . PHE A 1 151 ? -4.458 14.636 -4.142 1.00 95.88 151 PHE A O 1
ATOM 1217 N N . LEU A 1 152 ? -2.737 13.726 -5.281 1.00 95.75 152 LEU A N 1
ATOM 1218 C CA . LEU A 1 152 ? -2.533 14.794 -6.254 1.00 95.75 152 LEU A CA 1
ATOM 1219 C C . LEU A 1 152 ? -3.163 14.423 -7.602 1.00 95.75 152 LEU A C 1
ATOM 1221 O O . LEU A 1 152 ? -3.575 13.280 -7.835 1.00 95.75 152 LEU A O 1
ATOM 1225 N N . ASP A 1 153 ? -3.189 15.395 -8.511 1.00 88.69 153 ASP A N 1
ATOM 1226 C CA . ASP A 1 153 ? -3.619 15.178 -9.887 1.00 88.69 153 ASP A CA 1
ATOM 1227 C C . ASP A 1 153 ? -2.807 14.036 -10.520 1.00 88.69 153 ASP A C 1
ATOM 1229 O O . ASP A 1 153 ? -1.577 14.025 -10.482 1.00 88.69 153 ASP A O 1
ATOM 1233 N N . ASN A 1 154 ? -3.514 13.073 -11.120 1.00 92.94 154 ASN A N 1
ATOM 1234 C CA . ASN A 1 154 ? -2.995 11.850 -11.756 1.00 92.94 154 ASN A CA 1
ATOM 1235 C C . ASN A 1 154 ? -2.560 10.700 -10.831 1.00 92.94 154 ASN A C 1
ATOM 1237 O O . ASN A 1 154 ? -2.297 9.608 -11.342 1.00 92.94 154 ASN A O 1
ATOM 1241 N N . ASP A 1 155 ? -2.563 10.858 -9.504 1.00 97.44 155 ASP A N 1
ATOM 1242 C CA . ASP A 1 155 ? -2.113 9.794 -8.589 1.00 97.44 155 ASP A CA 1
ATOM 1243 C C . ASP A 1 155 ? -2.903 8.492 -8.747 1.00 97.44 155 ASP A C 1
ATOM 1245 O O . ASP A 1 155 ? -2.314 7.413 -8.781 1.00 97.44 155 ASP A O 1
ATOM 1249 N N . SER A 1 156 ? -4.224 8.573 -8.924 1.00 97.06 156 SER A N 1
ATOM 1250 C CA . SER A 1 156 ? -5.064 7.394 -9.182 1.00 97.06 156 SER A CA 1
ATOM 1251 C C . SER A 1 156 ? -4.633 6.657 -10.463 1.00 97.06 156 SER A C 1
ATOM 1253 O O . SER A 1 156 ? -4.426 5.440 -10.455 1.00 97.06 156 SER A O 1
ATOM 1255 N N . GLY A 1 157 ? -4.378 7.398 -11.549 1.00 97.69 157 GLY A N 1
ATOM 1256 C CA . GLY A 1 157 ? -3.875 6.834 -12.805 1.00 97.69 157 GLY A CA 1
ATOM 1257 C C . GLY A 1 157 ? -2.492 6.198 -12.650 1.00 97.69 157 GLY A C 1
ATOM 1258 O O . GLY A 1 157 ? -2.243 5.103 -13.156 1.00 97.69 157 GLY A O 1
ATOM 1259 N N . ASN A 1 158 ? -1.609 6.829 -11.882 1.00 98.25 158 ASN A N 1
ATOM 1260 C CA . ASN A 1 158 ? -0.270 6.321 -11.605 1.00 98.25 158 ASN A CA 1
ATOM 1261 C C . ASN A 1 158 ? -0.286 5.059 -10.727 1.00 98.25 158 ASN A C 1
ATOM 1263 O O . ASN A 1 158 ? 0.416 4.090 -11.031 1.00 98.25 158 ASN A O 1
ATOM 1267 N N . LEU A 1 159 ? -1.149 4.994 -9.709 1.00 98.44 159 LEU A N 1
ATOM 1268 C CA . LEU A 1 159 ? -1.382 3.766 -8.939 1.00 98.44 159 LEU A CA 1
ATOM 1269 C C . LEU A 1 159 ? -1.958 2.645 -9.813 1.00 98.44 159 LEU A C 1
ATOM 1271 O O . LEU A 1 159 ? -1.605 1.478 -9.623 1.00 98.44 159 LEU A O 1
ATOM 1275 N N . ALA A 1 160 ? -2.815 2.970 -10.786 1.00 97.81 160 ALA A N 1
ATOM 1276 C CA . ALA A 1 160 ? -3.330 1.991 -11.738 1.00 97.81 160 ALA A CA 1
ATOM 1277 C C . ALA A 1 160 ? -2.218 1.427 -12.640 1.00 97.81 160 ALA A C 1
ATOM 1279 O O . ALA A 1 160 ? -2.174 0.213 -12.856 1.00 97.81 160 ALA A O 1
ATOM 1280 N N . ILE A 1 161 ? -1.285 2.271 -13.097 1.00 96.94 161 ILE A N 1
ATOM 1281 C CA . ILE A 1 161 ? -0.098 1.834 -13.850 1.00 96.94 161 ILE A CA 1
ATOM 1282 C C . ILE A 1 161 ? 0.760 0.895 -12.993 1.00 96.94 161 ILE A C 1
ATOM 1284 O O . ILE A 1 161 ? 1.049 -0.221 -13.424 1.00 96.94 161 ILE A O 1
ATOM 1288 N N . LEU A 1 162 ? 1.113 1.288 -11.764 1.00 98.19 162 LEU A N 1
ATOM 1289 C CA . LEU A 1 162 ? 1.924 0.458 -10.857 1.00 98.19 162 LEU A CA 1
ATOM 1290 C C . LEU A 1 162 ? 1.258 -0.893 -10.563 1.00 98.19 162 LEU A C 1
ATOM 1292 O O . LEU A 1 162 ? 1.903 -1.939 -10.635 1.00 98.19 162 LEU A O 1
ATOM 1296 N N . LYS A 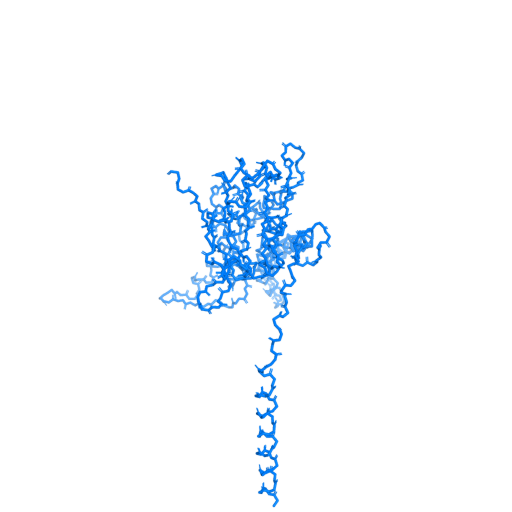1 163 ? -0.056 -0.895 -10.315 1.00 97.44 163 LYS A N 1
ATOM 1297 C CA . LYS A 1 163 ? -0.845 -2.124 -10.163 1.00 97.44 163 LYS A CA 1
ATOM 1298 C C . LYS A 1 163 ? -0.763 -3.006 -11.410 1.00 97.44 163 LYS A C 1
ATOM 1300 O O . LYS A 1 163 ? -0.628 -4.223 -11.285 1.00 97.44 163 LYS A O 1
ATOM 1305 N N . SER A 1 164 ? -0.863 -2.417 -12.601 1.00 95.75 164 SER A N 1
ATOM 1306 C CA . SER A 1 164 ? -0.770 -3.164 -13.858 1.00 95.75 164 SER A CA 1
ATOM 1307 C C . SER A 1 164 ? 0.609 -3.800 -14.039 1.00 95.75 164 SER A C 1
ATOM 1309 O O . SER A 1 164 ? 0.689 -4.969 -14.413 1.00 95.75 164 SER A O 1
ATOM 1311 N N . MET A 1 165 ? 1.687 -3.099 -13.670 1.00 95.69 165 MET A N 1
ATOM 1312 C CA . MET A 1 165 ? 3.051 -3.648 -13.686 1.00 95.69 165 MET A CA 1
ATOM 1313 C C . MET A 1 165 ? 3.184 -4.860 -12.759 1.00 95.69 165 MET A C 1
ATOM 1315 O O . MET A 1 165 ? 3.715 -5.890 -13.173 1.00 95.69 165 MET A O 1
ATOM 1319 N N . VAL A 1 166 ? 2.626 -4.777 -11.546 1.00 94.88 166 VAL A N 1
ATOM 1320 C CA . VAL A 1 166 ? 2.626 -5.877 -10.565 1.00 94.88 166 VAL A CA 1
ATOM 1321 C C . VAL A 1 166 ? 1.795 -7.072 -11.023 1.00 94.88 166 VAL A C 1
ATOM 1323 O O . VAL A 1 166 ? 2.140 -8.205 -10.700 1.00 94.88 166 VAL A O 1
ATOM 1326 N N . LEU A 1 167 ? 0.698 -6.862 -11.753 1.00 92.00 167 LEU A N 1
ATOM 1327 C CA . LEU A 1 167 ? -0.219 -7.940 -12.130 1.00 92.00 167 LEU A CA 1
ATOM 1328 C C . LEU A 1 167 ? 0.074 -8.551 -13.501 1.00 92.00 167 LEU A C 1
ATOM 1330 O O . LEU A 1 167 ? -0.086 -9.761 -13.670 1.00 92.00 167 LEU A O 1
ATOM 1334 N N . VAL A 1 168 ? 0.459 -7.752 -14.489 1.00 89.75 168 VAL A N 1
ATOM 1335 C CA . VAL A 1 168 ? 0.492 -8.199 -15.885 1.00 89.75 168 VAL A CA 1
ATOM 1336 C C . VAL A 1 168 ? 1.699 -7.648 -16.629 1.00 89.75 168 VAL A C 1
ATOM 1338 O O . VAL A 1 168 ? 2.543 -8.433 -17.059 1.00 89.75 168 VAL A O 1
ATOM 1341 N N . ASP A 1 169 ? 1.811 -6.325 -16.746 1.00 86.50 169 ASP A N 1
ATOM 1342 C CA . ASP A 1 169 ? 2.609 -5.685 -17.799 1.00 86.50 169 ASP A CA 1
ATOM 1343 C C . ASP A 1 169 ? 4.113 -5.959 -17.723 1.00 86.50 169 ASP A C 1
ATOM 1345 O O . ASP A 1 169 ? 4.785 -6.036 -18.751 1.00 86.50 169 ASP A O 1
ATOM 1349 N N . ALA A 1 170 ? 4.646 -6.143 -16.516 1.00 87.00 170 ALA A N 1
ATOM 1350 C CA . ALA A 1 170 ? 6.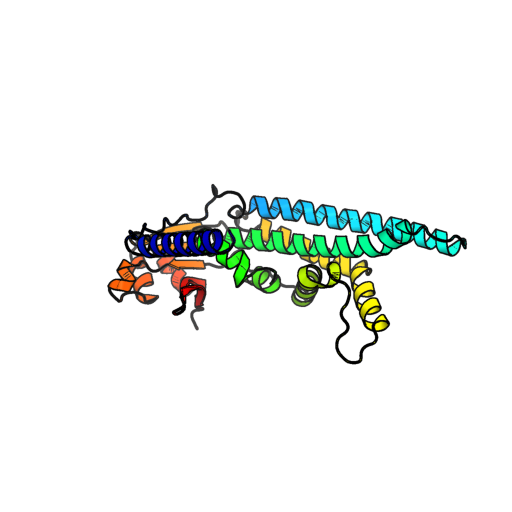060 -6.444 -16.322 1.00 87.00 170 ALA A CA 1
ATOM 1351 C C . ALA A 1 170 ? 6.350 -7.946 -16.144 1.00 87.00 170 ALA A C 1
ATOM 1353 O O . ALA A 1 170 ? 7.516 -8.331 -16.080 1.00 87.00 170 ALA A O 1
ATOM 1354 N N . ARG A 1 171 ? 5.317 -8.798 -16.054 1.00 88.81 171 ARG A N 1
ATOM 1355 C CA . ARG A 1 171 ? 5.461 -10.218 -15.674 1.00 88.81 171 ARG A CA 1
ATOM 1356 C C . ARG A 1 171 ? 5.160 -11.194 -16.795 1.00 88.81 171 ARG A C 1
ATOM 1358 O O . ARG A 1 171 ? 5.819 -12.224 -16.897 1.00 88.81 171 ARG A O 1
ATOM 1365 N N . TYR A 1 172 ? 4.139 -10.904 -17.592 1.00 88.81 172 TYR A N 1
ATOM 1366 C CA . TYR A 1 172 ? 3.642 -11.834 -18.595 1.00 88.81 172 TYR A CA 1
ATOM 1367 C C . TYR A 1 172 ? 3.905 -11.311 -20.006 1.00 88.81 172 TYR A C 1
ATOM 1369 O O . TYR A 1 172 ? 3.873 -10.099 -20.233 1.00 88.81 172 TYR A O 1
ATOM 1377 N N . PRO A 1 173 ? 4.145 -12.209 -20.979 1.00 86.25 173 PRO A N 1
ATOM 1378 C CA . PRO A 1 173 ? 4.082 -11.845 -22.385 1.00 86.25 173 PRO A CA 1
ATOM 1379 C C . PRO A 1 173 ? 2.746 -11.175 -22.716 1.00 86.25 173 PRO A C 1
ATOM 1381 O O . PRO A 1 173 ? 1.702 -11.529 -22.166 1.00 86.25 173 PRO A O 1
ATOM 1384 N N . LEU A 1 174 ? 2.792 -10.209 -23.628 1.00 87.56 174 LEU A N 1
ATOM 1385 C CA . LEU A 1 174 ? 1.620 -9.454 -24.043 1.00 87.56 174 LEU A CA 1
ATOM 1386 C C . LEU A 1 174 ? 0.577 -10.374 -24.695 1.00 87.56 174 LEU A C 1
ATOM 1388 O O . LEU A 1 174 ? 0.888 -11.112 -25.630 1.00 87.56 174 LEU A O 1
ATOM 1392 N N . VAL A 1 175 ? -0.672 -10.262 -24.245 1.00 83.81 175 VAL A N 1
ATOM 1393 C CA . VAL A 1 175 ? -1.838 -10.887 -24.880 1.00 83.81 175 VAL A CA 1
ATOM 1394 C C . VAL A 1 175 ? -2.643 -9.794 -25.572 1.00 83.81 175 VAL A C 1
ATOM 1396 O O . VAL A 1 175 ? -3.121 -8.867 -24.924 1.00 83.81 175 VAL A O 1
ATOM 1399 N N . VAL A 1 176 ? -2.792 -9.896 -26.891 1.00 84.38 176 VAL A N 1
ATOM 1400 C CA . VAL A 1 176 ? -3.558 -8.928 -27.685 1.00 84.38 176 VAL A CA 1
ATOM 1401 C C . VAL A 1 176 ? -5.035 -9.297 -27.634 1.00 84.38 176 VAL A C 1
ATOM 1403 O O . VAL A 1 176 ? -5.398 -10.444 -27.893 1.00 84.38 176 VAL A O 1
ATOM 1406 N N . GLN A 1 177 ? -5.887 -8.328 -27.306 1.00 81.31 177 GLN A N 1
ATOM 1407 C CA . GLN A 1 177 ? -7.339 -8.489 -27.325 1.00 81.31 177 GLN A CA 1
ATOM 1408 C C . GLN A 1 177 ? -7.944 -7.699 -28.491 1.00 81.31 177 GLN A C 1
ATOM 1410 O O . GLN A 1 177 ? -7.569 -6.553 -28.741 1.00 81.31 177 GLN A O 1
ATOM 1415 N N . GLY A 1 178 ? -8.910 -8.300 -29.187 1.00 81.25 178 GLY A N 1
ATOM 1416 C CA . GLY A 1 178 ? -9.637 -7.650 -30.278 1.00 81.25 178 GLY A CA 1
ATOM 1417 C C . GLY A 1 178 ? -8.810 -7.465 -31.554 1.00 81.25 178 GLY A C 1
ATOM 1418 O O . GLY A 1 178 ? -8.002 -8.318 -31.909 1.00 81.25 178 GLY A O 1
ATOM 1419 N N . ASN A 1 179 ? -9.047 -6.350 -32.254 1.00 83.50 179 ASN A N 1
ATOM 1420 C CA . ASN A 1 179 ? -8.514 -6.091 -33.600 1.00 83.50 179 ASN A CA 1
ATOM 1421 C C . ASN A 1 179 ? -7.204 -5.277 -33.616 1.00 83.50 179 ASN A C 1
ATOM 1423 O O . ASN A 1 179 ? -6.750 -4.879 -34.689 1.00 83.50 179 ASN A O 1
ATOM 1427 N N . SER A 1 180 ? -6.609 -4.985 -32.455 1.00 84.88 180 SER A N 1
ATOM 1428 C CA . SER A 1 180 ? -5.313 -4.296 -32.393 1.00 84.88 180 SER A CA 1
ATOM 1429 C C . SER A 1 180 ? -4.199 -5.196 -32.929 1.00 84.88 180 SER A C 1
ATOM 1431 O O . SER A 1 180 ? -4.260 -6.419 -32.815 1.00 84.88 180 SER A O 1
ATOM 1433 N N . SER A 1 181 ? -3.146 -4.604 -33.493 1.00 90.69 181 SER A N 1
ATOM 1434 C CA . SER A 1 181 ? -1.966 -5.376 -33.889 1.00 90.69 181 SER A CA 1
ATOM 1435 C C . SER A 1 181 ? -1.042 -5.615 -32.689 1.00 90.69 181 SER A C 1
ATOM 1437 O O . SER A 1 181 ? -0.924 -4.765 -31.804 1.00 90.69 181 SER A O 1
ATOM 1439 N N . TYR A 1 182 ? -0.334 -6.750 -32.677 1.00 90.50 182 TYR A N 1
ATOM 1440 C CA . TYR A 1 182 ? 0.658 -7.045 -31.636 1.00 90.50 182 TYR A CA 1
ATOM 1441 C C . TYR A 1 182 ? 1.732 -5.957 -31.532 1.00 90.50 182 TYR A C 1
ATOM 1443 O O . TYR A 1 182 ? 2.091 -5.553 -30.428 1.00 90.50 182 TYR A O 1
ATOM 1451 N N . SER A 1 183 ? 2.212 -5.446 -32.671 1.00 89.19 183 SER A N 1
ATOM 1452 C CA . SER A 1 183 ? 3.227 -4.389 -32.708 1.00 89.19 183 SER A CA 1
ATOM 1453 C C . SER A 1 183 ? 2.719 -3.078 -32.100 1.00 89.19 183 SER A C 1
ATOM 1455 O O . SER A 1 183 ? 3.467 -2.409 -31.393 1.00 89.19 183 SER A O 1
ATOM 1457 N N . THR A 1 184 ? 1.450 -2.723 -32.309 1.00 89.56 184 THR A N 1
ATOM 1458 C CA . THR A 1 184 ? 0.842 -1.533 -31.693 1.00 89.56 184 THR A CA 1
ATOM 1459 C C . THR A 1 184 ? 0.835 -1.640 -30.169 1.00 89.56 184 THR A C 1
ATOM 1461 O O . THR A 1 184 ? 1.326 -0.743 -29.483 1.00 89.56 184 THR A O 1
ATOM 1464 N N . GLU A 1 185 ? 0.323 -2.748 -29.635 1.00 90.06 185 GLU A N 1
ATOM 1465 C CA . GLU A 1 185 ? 0.170 -2.922 -28.188 1.00 90.06 185 GLU A CA 1
ATOM 1466 C C . GLU A 1 185 ? 1.523 -3.092 -27.477 1.00 90.06 185 GLU A C 1
ATOM 1468 O O . GLU A 1 185 ? 1.747 -2.492 -26.421 1.00 90.06 185 GLU A O 1
ATOM 1473 N N . ILE A 1 186 ? 2.481 -3.816 -28.074 1.00 89.94 186 ILE A N 1
ATOM 1474 C CA . ILE A 1 186 ? 3.818 -3.972 -27.479 1.00 89.94 186 ILE A CA 1
ATOM 1475 C C . ILE A 1 186 ? 4.603 -2.661 -27.498 1.00 89.94 186 ILE A C 1
ATOM 1477 O O . ILE A 1 186 ? 5.297 -2.362 -26.525 1.00 89.94 186 ILE A O 1
ATOM 1481 N N . ASN A 1 187 ? 4.464 -1.845 -28.549 1.00 89.62 187 ASN A N 1
ATOM 1482 C CA . ASN A 1 187 ? 5.100 -0.531 -28.613 1.00 89.62 187 ASN A CA 1
ATOM 1483 C C . ASN A 1 187 ? 4.500 0.409 -27.570 1.00 89.62 187 ASN A C 1
ATOM 1485 O O . ASN A 1 187 ? 5.245 1.114 -26.894 1.00 89.62 187 ASN A O 1
ATOM 1489 N N . LYS A 1 188 ? 3.176 0.375 -27.375 1.00 90.31 188 LYS A N 1
ATOM 1490 C CA . LYS A 1 188 ? 2.502 1.144 -26.324 1.00 90.31 188 LYS A CA 1
ATOM 1491 C C . LYS A 1 188 ? 3.020 0.755 -24.937 1.00 90.31 188 LYS A C 1
ATOM 1493 O O . LYS A 1 188 ? 3.483 1.629 -24.204 1.00 90.31 188 LYS A O 1
ATOM 1498 N N . GLN A 1 189 ? 3.027 -0.536 -24.601 1.00 90.00 189 GLN A N 1
ATOM 1499 C CA . GLN A 1 189 ? 3.550 -1.023 -23.318 1.00 90.00 189 GLN A CA 1
ATOM 1500 C C . GLN A 1 189 ? 5.027 -0.644 -23.130 1.00 90.00 189 GLN A C 1
ATOM 1502 O O . GLN A 1 189 ? 5.404 -0.075 -22.106 1.00 90.00 189 GLN A O 1
ATOM 1507 N N . THR A 1 190 ? 5.858 -0.902 -24.141 1.00 91.12 190 THR A N 1
ATOM 1508 C CA . THR A 1 190 ? 7.292 -0.579 -24.117 1.00 91.12 190 THR A CA 1
ATOM 1509 C C . THR A 1 190 ? 7.519 0.914 -23.922 1.00 91.12 190 THR A C 1
ATOM 1511 O O . THR A 1 190 ? 8.320 1.292 -23.073 1.00 91.12 190 THR A O 1
ATOM 1514 N N . SER A 1 191 ? 6.773 1.763 -24.635 1.00 91.19 191 SER A N 1
ATOM 1515 C CA . SER A 1 191 ? 6.881 3.219 -24.514 1.00 91.19 191 SER A CA 1
ATOM 1516 C C . SER A 1 191 ? 6.582 3.706 -23.099 1.00 91.19 191 SER A C 1
ATOM 1518 O O . SER A 1 191 ? 7.282 4.582 -22.613 1.00 91.19 191 SER A O 1
ATOM 1520 N N . CYS A 1 192 ? 5.617 3.101 -22.401 1.00 91.81 192 CYS A N 1
ATOM 1521 C CA . CYS A 1 192 ? 5.329 3.433 -21.009 1.00 91.81 192 CYS A CA 1
ATOM 1522 C C . CYS A 1 192 ? 6.478 3.012 -20.079 1.00 91.81 192 CYS A C 1
ATOM 1524 O O . CYS A 1 192 ? 6.943 3.809 -19.271 1.00 91.81 192 CYS A O 1
ATOM 1526 N N . ILE A 1 193 ? 6.975 1.781 -20.229 1.00 94.75 193 ILE A N 1
ATOM 1527 C CA . ILE A 1 193 ? 8.013 1.194 -19.364 1.00 94.75 193 ILE A CA 1
ATOM 1528 C C . ILE A 1 193 ? 9.388 1.861 -19.560 1.00 94.75 193 ILE A C 1
ATOM 1530 O O . ILE A 1 193 ? 10.190 1.955 -18.624 1.00 94.75 193 ILE A O 1
ATOM 1534 N N . TRP A 1 194 ? 9.687 2.298 -20.783 1.00 95.62 194 TRP A N 1
ATOM 1535 C CA . TRP A 1 194 ? 10.975 2.881 -21.172 1.00 95.62 194 TRP A CA 1
ATOM 1536 C C . TRP A 1 194 ? 10.999 4.411 -21.064 1.00 95.62 194 TRP A C 1
ATOM 1538 O O . TRP A 1 194 ? 12.029 5.031 -21.323 1.00 95.62 194 TRP A O 1
ATOM 1548 N N . ASN A 1 195 ? 9.885 5.047 -20.712 1.00 96.25 195 ASN A N 1
ATOM 1549 C CA . ASN A 1 195 ? 9.839 6.493 -20.569 1.00 96.25 195 ASN A CA 1
ATOM 1550 C C . ASN A 1 195 ? 10.427 6.911 -19.207 1.00 96.25 195 ASN A C 1
ATOM 1552 O O . ASN A 1 195 ? 9.890 6.555 -18.157 1.00 96.25 195 ASN A O 1
ATOM 1556 N N . SER A 1 196 ? 11.536 7.658 -19.239 1.00 95.44 196 SER A N 1
ATOM 1557 C CA . SER A 1 196 ? 12.231 8.134 -18.035 1.00 95.44 196 SER A CA 1
ATOM 1558 C C . SER A 1 196 ? 11.379 9.126 -17.232 1.00 95.44 196 SER A C 1
ATOM 1560 O O . SER A 1 196 ? 11.327 9.009 -16.011 1.00 95.44 196 SER A O 1
ATOM 1562 N N . ASP A 1 197 ? 10.634 10.022 -17.890 1.00 96.69 197 ASP A N 1
ATOM 1563 C CA . ASP A 1 197 ? 9.746 10.982 -17.214 1.00 96.69 197 ASP A CA 1
ATOM 1564 C C . ASP A 1 197 ? 8.618 10.260 -16.473 1.00 96.69 197 ASP A C 1
ATOM 1566 O O . ASP A 1 197 ? 8.323 10.564 -15.319 1.00 96.69 197 ASP A O 1
ATOM 1570 N N . LYS A 1 198 ? 8.026 9.237 -17.103 1.00 96.94 198 LYS A N 1
ATOM 1571 C CA . LYS A 1 198 ? 6.996 8.411 -16.469 1.00 96.94 198 LYS A CA 1
ATOM 1572 C C . LYS A 1 198 ? 7.568 7.641 -15.282 1.00 96.94 198 LYS A C 1
ATOM 1574 O O . LYS A 1 198 ? 6.917 7.569 -14.246 1.00 96.94 198 LYS A O 1
ATOM 1579 N N . TYR A 1 199 ? 8.776 7.087 -15.394 1.00 98.19 199 TYR A N 1
ATOM 1580 C CA . TYR A 1 199 ? 9.425 6.439 -14.252 1.00 98.19 199 TYR A CA 1
ATOM 1581 C C . TYR A 1 199 ? 9.681 7.425 -13.103 1.00 98.19 199 TYR A C 1
ATOM 1583 O O . TYR A 1 199 ? 9.420 7.085 -11.949 1.00 98.19 199 TYR A O 1
ATOM 1591 N N . ALA A 1 200 ? 10.148 8.639 -13.402 1.00 98.12 200 ALA A N 1
ATOM 1592 C CA . ALA A 1 200 ? 10.382 9.681 -12.405 1.00 98.12 200 ALA A CA 1
ATOM 1593 C C . ALA A 1 200 ? 9.080 10.119 -11.714 1.00 98.12 200 ALA A C 1
ATOM 1595 O O . ALA A 1 200 ? 9.035 10.214 -10.489 1.00 98.12 200 ALA A O 1
ATOM 1596 N N . GLU A 1 201 ? 8.000 10.301 -12.475 1.00 97.81 201 GLU A N 1
ATOM 1597 C CA . GLU A 1 201 ? 6.666 10.618 -11.954 1.00 97.81 201 GLU A CA 1
ATOM 1598 C C . GLU A 1 201 ? 6.152 9.527 -11.002 1.00 97.81 201 GLU A C 1
ATOM 1600 O O . GLU A 1 201 ? 5.710 9.814 -9.888 1.00 97.81 201 GLU A O 1
ATOM 1605 N N . LEU A 1 202 ? 6.259 8.258 -11.408 1.00 98.56 202 LEU A N 1
ATOM 1606 C CA . LEU A 1 202 ? 5.871 7.125 -10.568 1.00 98.56 202 LEU A CA 1
ATOM 1607 C C . LEU A 1 202 ? 6.760 7.001 -9.325 1.00 98.56 202 LEU A C 1
ATOM 1609 O O . LEU A 1 202 ? 6.251 6.708 -8.247 1.00 98.56 202 LEU A O 1
ATOM 1613 N N . SER A 1 203 ? 8.064 7.249 -9.454 1.00 98.62 203 SER A N 1
ATOM 1614 C CA . SER A 1 203 ? 9.004 7.235 -8.325 1.00 98.62 203 SER A CA 1
ATOM 1615 C C . SER A 1 203 ? 8.663 8.322 -7.309 1.00 98.62 203 SER A C 1
ATOM 1617 O O . SER A 1 203 ? 8.558 8.033 -6.123 1.00 98.62 203 SER A O 1
ATOM 1619 N N . SER A 1 204 ? 8.341 9.532 -7.774 1.00 98.44 204 SER A N 1
ATOM 1620 C CA . SER A 1 204 ? 7.886 10.627 -6.910 1.00 98.44 204 SER A CA 1
ATOM 1621 C C . SER A 1 204 ? 6.590 10.291 -6.159 1.00 98.44 204 SER A C 1
ATOM 1623 O O . SER A 1 204 ? 6.439 10.639 -4.986 1.00 98.44 204 SER A O 1
ATOM 1625 N N . LEU A 1 205 ? 5.647 9.586 -6.795 1.00 98.75 205 LEU A N 1
ATOM 1626 C CA . LEU A 1 205 ? 4.476 9.051 -6.093 1.00 98.75 205 LEU A CA 1
ATOM 1627 C C . LEU A 1 205 ? 4.884 8.042 -5.009 1.00 98.75 205 LEU A C 1
ATOM 1629 O O . LEU A 1 205 ? 4.393 8.131 -3.885 1.00 98.75 205 LEU A O 1
ATOM 1633 N N . VAL A 1 206 ? 5.780 7.104 -5.320 1.00 98.81 206 VAL A N 1
ATOM 1634 C CA . VAL A 1 206 ? 6.256 6.092 -4.362 1.00 98.81 206 VAL A CA 1
ATOM 1635 C C . VAL A 1 206 ? 6.986 6.720 -3.171 1.00 98.81 206 VAL A C 1
ATOM 1637 O O . VAL A 1 206 ? 6.735 6.311 -2.035 1.00 98.81 206 VAL A O 1
ATOM 1640 N N . ASP A 1 207 ? 7.788 7.759 -3.395 1.00 98.69 207 ASP A N 1
ATOM 1641 C CA . ASP A 1 207 ? 8.421 8.542 -2.329 1.00 98.69 207 ASP A CA 1
ATOM 1642 C C . ASP A 1 207 ? 7.382 9.173 -1.403 1.00 98.69 207 ASP A C 1
ATOM 1644 O O . ASP A 1 207 ? 7.428 8.980 -0.187 1.00 98.69 207 ASP A O 1
ATOM 1648 N N . ARG A 1 208 ? 6.372 9.849 -1.965 1.00 98.56 208 ARG A N 1
ATOM 1649 C CA . ARG A 1 208 ? 5.293 10.447 -1.163 1.00 98.56 208 ARG A CA 1
ATOM 1650 C C . ARG A 1 208 ? 4.510 9.407 -0.367 1.00 98.56 208 ARG A C 1
ATOM 1652 O O . ARG A 1 208 ? 4.129 9.682 0.771 1.00 98.56 208 ARG A O 1
ATOM 1659 N N . LEU A 1 209 ? 4.274 8.218 -0.928 1.00 98.81 209 LEU A N 1
ATOM 1660 C CA . LEU A 1 209 ? 3.653 7.108 -0.196 1.00 98.81 209 LEU A CA 1
ATOM 1661 C C . LEU A 1 209 ? 4.518 6.684 0.999 1.00 98.81 209 LEU A C 1
ATOM 1663 O O . LEU A 1 209 ? 3.992 6.520 2.103 1.00 98.81 209 LEU A O 1
ATOM 1667 N N . CYS A 1 210 ? 5.829 6.534 0.797 1.00 98.69 210 CYS A N 1
ATOM 1668 C CA . CYS A 1 210 ? 6.778 6.193 1.856 1.00 98.69 210 CYS A CA 1
ATOM 1669 C C . CYS A 1 210 ? 6.801 7.261 2.959 1.00 98.69 210 CYS A C 1
ATOM 1671 O O . CYS A 1 210 ? 6.679 6.934 4.144 1.00 98.69 210 CYS A O 1
ATOM 1673 N N . GLU A 1 211 ? 6.888 8.538 2.584 1.00 98.06 211 GLU A N 1
ATOM 1674 C CA . GLU A 1 211 ? 6.875 9.664 3.518 1.00 98.06 211 GLU A CA 1
ATOM 1675 C C . GLU A 1 211 ? 5.583 9.715 4.334 1.00 98.06 211 GLU A C 1
ATOM 1677 O O . GLU A 1 211 ? 5.628 9.815 5.563 1.00 98.06 211 GLU A O 1
ATOM 1682 N N . HIS A 1 212 ? 4.431 9.612 3.662 1.00 97.88 212 HIS A N 1
ATOM 1683 C CA . HIS A 1 212 ? 3.117 9.592 4.303 1.00 97.88 212 HIS A CA 1
ATOM 1684 C C . HIS A 1 212 ? 3.032 8.468 5.331 1.00 97.88 212 HIS A C 1
ATOM 1686 O O . HIS A 1 212 ? 2.758 8.703 6.507 1.00 97.88 212 HIS A O 1
ATOM 1692 N N . VAL A 1 213 ? 3.352 7.243 4.915 1.00 98.00 213 VAL A N 1
ATOM 1693 C CA . VAL A 1 213 ? 3.273 6.069 5.785 1.00 98.00 213 VAL A CA 1
ATOM 1694 C C . VAL A 1 213 ? 4.271 6.145 6.935 1.00 98.00 213 VAL A C 1
ATOM 1696 O O . VAL A 1 213 ? 3.950 5.729 8.051 1.00 98.00 213 VAL A O 1
ATOM 1699 N N . THR A 1 214 ? 5.466 6.685 6.707 1.00 97.12 214 THR A N 1
ATOM 1700 C CA . THR A 1 214 ? 6.474 6.867 7.758 1.00 97.12 214 THR A CA 1
ATOM 1701 C C . THR A 1 214 ? 5.972 7.826 8.833 1.00 97.12 214 THR A C 1
ATOM 1703 O O . THR A 1 214 ? 6.109 7.510 10.015 1.00 97.12 214 THR A O 1
ATOM 1706 N N . LYS A 1 215 ? 5.306 8.922 8.440 1.00 96.38 215 LYS A N 1
ATOM 1707 C CA . LYS A 1 215 ? 4.704 9.906 9.356 1.00 96.38 215 LYS A CA 1
ATOM 1708 C C . LYS A 1 215 ? 3.545 9.353 10.183 1.00 96.38 215 LYS A C 1
ATOM 1710 O O . LYS A 1 215 ? 3.286 9.880 11.266 1.00 96.38 215 LYS A O 1
ATOM 1715 N N . ILE A 1 216 ? 2.853 8.306 9.719 1.00 97.31 216 ILE A N 1
ATOM 1716 C CA . ILE A 1 216 ? 1.768 7.691 10.496 1.00 97.31 216 ILE A CA 1
ATOM 1717 C C . ILE A 1 216 ? 2.310 7.229 11.855 1.00 97.31 216 ILE A C 1
ATOM 1719 O O . ILE A 1 216 ? 3.276 6.464 11.924 1.00 97.31 216 ILE A O 1
ATOM 1723 N N . ASP A 1 217 ? 1.658 7.684 12.923 1.00 94.81 217 ASP A N 1
ATOM 1724 C CA . ASP A 1 217 ? 1.994 7.430 14.332 1.00 94.81 217 ASP A CA 1
ATOM 1725 C C . ASP A 1 217 ? 3.376 7.946 14.801 1.00 94.81 217 ASP A C 1
ATOM 1727 O O . ASP A 1 217 ? 3.783 7.651 15.924 1.00 94.81 217 ASP A O 1
ATOM 1731 N N . GLN A 1 218 ? 4.089 8.719 13.972 1.00 92.12 218 GLN A N 1
ATOM 1732 C CA . GLN A 1 218 ? 5.434 9.259 14.246 1.00 92.12 218 GLN A CA 1
ATOM 1733 C C . GLN A 1 218 ? 5.474 10.797 14.212 1.00 92.12 218 GLN A C 1
ATOM 1735 O O . GLN A 1 218 ? 6.526 11.401 14.015 1.00 92.12 218 GLN A O 1
ATOM 1740 N N . ASP A 1 219 ? 4.324 11.441 14.399 1.00 91.62 219 ASP A N 1
ATOM 1741 C CA . ASP A 1 219 ? 4.179 12.894 14.391 1.00 91.62 219 ASP A CA 1
ATOM 1742 C C . ASP A 1 219 ? 3.795 13.396 15.786 1.00 91.62 219 ASP A C 1
ATOM 1744 O O . ASP A 1 219 ? 2.712 13.102 16.295 1.00 91.62 219 ASP A O 1
ATOM 1748 N N . SER A 1 220 ? 4.690 14.155 16.420 1.00 91.69 220 SER A N 1
ATOM 1749 C CA . SER A 1 220 ? 4.461 14.707 17.758 1.00 91.69 220 SER A CA 1
ATOM 1750 C C . SER A 1 220 ? 3.386 15.796 17.785 1.00 91.69 220 SER A C 1
ATOM 1752 O O . SER A 1 220 ? 2.799 16.029 18.841 1.00 91.69 220 SER A O 1
ATOM 1754 N N . SER A 1 221 ? 3.096 16.434 16.646 1.00 93.69 221 SER A N 1
ATOM 1755 C CA . SER A 1 221 ? 2.012 17.413 16.516 1.00 93.69 221 SER A CA 1
ATOM 1756 C C . SER A 1 221 ? 0.635 16.754 16.360 1.00 93.69 221 SER A C 1
ATOM 1758 O O . SER A 1 221 ? -0.385 17.374 16.656 1.00 93.69 221 SER A O 1
ATOM 1760 N N . ASN A 1 222 ? 0.603 15.475 15.968 1.00 93.75 222 ASN A N 1
ATOM 1761 C CA . ASN A 1 222 ? -0.602 14.662 15.829 1.00 93.75 222 ASN A CA 1
ATOM 1762 C C . ASN A 1 222 ? -0.392 13.266 16.454 1.00 93.75 222 ASN A C 1
ATOM 1764 O O . ASN A 1 222 ? -0.302 12.265 15.735 1.00 93.75 222 ASN A O 1
ATOM 1768 N N . PRO A 1 223 ? -0.292 13.170 17.794 1.00 94.75 223 PRO A N 1
ATOM 1769 C CA . PRO A 1 223 ? 0.036 11.920 18.468 1.00 94.75 223 PRO A CA 1
ATOM 1770 C C . PRO A 1 223 ? -1.058 10.862 18.297 1.00 94.75 223 PRO A C 1
ATOM 1772 O O . PRO A 1 223 ? -2.255 11.125 18.456 1.00 94.75 223 PRO A O 1
ATOM 1775 N N . ALA A 1 224 ? -0.636 9.628 18.031 1.00 95.88 224 ALA A N 1
ATOM 1776 C CA . ALA A 1 224 ? -1.538 8.492 17.922 1.00 95.88 224 ALA A CA 1
ATOM 1777 C C . ALA A 1 224 ? -1.960 7.961 19.298 1.00 95.88 224 ALA A C 1
ATOM 1779 O O . ALA A 1 224 ? -1.129 7.758 20.187 1.00 95.88 224 ALA A O 1
ATOM 1780 N N . HIS A 1 225 ? -3.250 7.672 19.441 1.00 95.25 225 HIS A N 1
ATOM 1781 C CA . HIS A 1 225 ? -3.840 7.065 20.628 1.00 95.25 225 HIS A CA 1
ATOM 1782 C C . HIS A 1 225 ? -4.561 5.778 20.243 1.00 95.25 225 HIS A C 1
ATOM 1784 O O . HIS A 1 225 ? -5.284 5.743 19.248 1.00 95.25 225 HIS A O 1
ATOM 1790 N N . PHE A 1 226 ? -4.380 4.736 21.055 1.00 95.06 226 PHE A N 1
ATOM 1791 C CA . PHE A 1 226 ? -4.937 3.407 20.820 1.00 95.06 226 PHE A CA 1
ATOM 1792 C C . PHE A 1 226 ? -5.586 2.884 22.096 1.00 95.06 226 PHE A C 1
ATOM 1794 O O . PHE A 1 226 ? -4.999 2.979 23.175 1.00 95.06 226 PHE A O 1
ATOM 1801 N N . GLN A 1 227 ? -6.768 2.291 21.969 1.00 95.38 227 GLN A N 1
ATOM 1802 C CA . GLN A 1 227 ? -7.428 1.557 23.041 1.00 95.38 227 GLN A CA 1
ATOM 1803 C C . GLN A 1 227 ? -7.930 0.217 22.513 1.00 95.38 227 GLN A C 1
ATOM 1805 O O . GLN A 1 227 ? -8.367 0.100 21.367 1.00 95.38 227 GLN A O 1
ATOM 1810 N N . TYR A 1 228 ? -7.850 -0.799 23.364 1.00 95.12 228 TYR A N 1
ATOM 1811 C CA . TYR A 1 228 ? -8.351 -2.133 23.084 1.00 95.12 228 TYR A CA 1
ATOM 1812 C C . TYR A 1 228 ? -9.196 -2.597 24.260 1.00 95.12 228 TYR A C 1
ATOM 1814 O O . TYR A 1 228 ? -8.758 -2.537 25.410 1.00 95.12 228 TYR A O 1
ATOM 1822 N N . TYR A 1 229 ? -10.387 -3.090 23.954 1.00 95.00 229 TYR A N 1
ATOM 1823 C CA . TYR A 1 229 ? -11.329 -3.616 24.923 1.00 95.00 229 TYR A CA 1
ATOM 1824 C C . TYR A 1 229 ? -11.728 -5.020 24.509 1.00 95.00 229 TYR A C 1
ATOM 1826 O O . TYR A 1 229 ? -12.124 -5.252 23.369 1.00 95.00 229 TYR A O 1
ATOM 1834 N N . ARG A 1 230 ? -11.639 -5.962 25.444 1.00 94.44 230 ARG A N 1
ATOM 1835 C CA . ARG A 1 230 ? -12.173 -7.304 25.240 1.00 94.44 230 ARG A CA 1
ATOM 1836 C C . ARG A 1 230 ? -13.676 -7.288 25.513 1.00 94.44 230 ARG A C 1
ATOM 1838 O O . ARG A 1 230 ? -14.105 -6.693 26.498 1.00 94.44 230 ARG A O 1
ATOM 1845 N N . ILE A 1 231 ? -14.446 -7.944 24.653 1.00 93.31 231 ILE A N 1
ATOM 1846 C CA . ILE A 1 231 ? -15.881 -8.174 24.831 1.00 93.31 231 ILE A CA 1
ATOM 1847 C C . ILE A 1 231 ? -16.048 -9.682 25.023 1.00 93.31 231 ILE A C 1
ATOM 1849 O O . ILE A 1 231 ? -15.812 -10.455 24.097 1.00 93.31 231 ILE A O 1
ATOM 1853 N N . ASP A 1 232 ? -16.399 -10.098 26.238 1.00 91.94 232 ASP A N 1
ATOM 1854 C CA . ASP A 1 232 ? -16.493 -11.508 26.632 1.00 91.94 232 ASP A CA 1
ATOM 1855 C C . ASP A 1 232 ? -15.212 -12.321 26.325 1.00 91.94 232 ASP A C 1
ATOM 1857 O O . ASP A 1 232 ? -14.086 -11.882 26.585 1.00 91.94 232 ASP A O 1
ATOM 1861 N N . SER A 1 233 ? -15.361 -13.546 25.815 1.00 89.88 233 SER A N 1
ATOM 1862 C CA . SER A 1 233 ? -14.256 -14.457 25.521 1.00 89.88 233 SER A CA 1
ATOM 1863 C C . SER A 1 233 ? -13.670 -14.270 24.119 1.00 89.88 233 SER A C 1
ATOM 1865 O O . SER A 1 233 ? -12.474 -14.496 23.957 1.00 89.88 233 SER A O 1
ATOM 1867 N N . ASP A 1 234 ? -14.444 -13.842 23.124 1.00 91.19 234 ASP A N 1
ATOM 1868 C CA . ASP A 1 234 ? -14.056 -13.904 21.706 1.00 91.19 234 ASP A CA 1
ATOM 1869 C C . ASP A 1 234 ? -14.425 -12.658 20.878 1.00 91.19 234 ASP A C 1
ATOM 1871 O O . ASP A 1 234 ? -14.183 -12.640 19.663 1.00 91.19 234 ASP A O 1
ATOM 1875 N N . GLY A 1 235 ? -14.982 -11.626 21.519 1.00 93.81 235 GLY A N 1
ATOM 1876 C CA . GLY A 1 235 ? -15.255 -10.316 20.939 1.00 93.81 235 GLY A CA 1
ATOM 1877 C C . GLY A 1 235 ? -14.235 -9.259 21.367 1.00 93.81 235 GLY A C 1
ATOM 1878 O O . GLY A 1 235 ? -13.491 -9.415 22.342 1.00 93.81 235 GLY A O 1
ATOM 1879 N N . TYR A 1 236 ? -14.192 -8.150 20.632 1.00 95.81 236 TYR A N 1
ATOM 1880 C CA . TYR A 1 236 ? -13.323 -7.022 20.965 1.00 95.81 236 TYR A CA 1
ATOM 1881 C C . TYR A 1 236 ? -13.808 -5.701 20.368 1.00 95.81 236 TYR A C 1
ATOM 1883 O O . TYR A 1 236 ? -14.586 -5.681 19.416 1.00 95.81 236 TYR A O 1
ATOM 1891 N N . LEU A 1 237 ? -13.277 -4.599 20.894 1.00 96.50 237 LEU A N 1
ATOM 1892 C CA . LEU A 1 237 ? -13.290 -3.283 20.271 1.00 96.50 237 LEU A CA 1
ATOM 1893 C C . LEU A 1 237 ? -11.873 -2.706 20.265 1.00 96.50 237 LEU A C 1
ATOM 1895 O O . LEU A 1 237 ? -11.217 -2.601 21.297 1.00 96.50 237 LEU A O 1
ATOM 1899 N N . SER A 1 238 ? -11.415 -2.316 19.085 1.00 97.12 238 SER A N 1
ATOM 1900 C CA . SER A 1 238 ? -10.199 -1.554 18.840 1.00 97.12 238 SER A CA 1
ATOM 1901 C C . SER A 1 238 ? -10.590 -0.134 18.455 1.00 97.12 238 SER A C 1
ATOM 1903 O O . SER A 1 238 ? -11.394 0.077 17.548 1.00 97.12 238 SER A O 1
ATOM 1905 N N . PHE A 1 239 ? -10.020 0.839 19.151 1.00 96.75 239 PHE A N 1
ATOM 1906 C CA . PHE A 1 239 ? -10.189 2.257 18.881 1.00 96.75 239 PHE A CA 1
ATOM 1907 C C . PHE A 1 239 ? -8.824 2.875 18.605 1.00 96.75 239 PHE A C 1
ATOM 1909 O O . PHE A 1 239 ? -7.882 2.671 19.377 1.00 96.75 239 PHE A O 1
ATOM 1916 N N . ARG A 1 240 ? -8.724 3.658 17.529 1.00 95.88 240 ARG A N 1
ATOM 1917 C CA . ARG A 1 240 ? -7.564 4.511 17.276 1.00 95.88 240 ARG A CA 1
ATOM 1918 C C . ARG A 1 240 ? -7.971 5.903 16.817 1.00 95.88 240 ARG A C 1
ATOM 1920 O O . ARG A 1 240 ? -8.944 6.063 16.082 1.00 95.88 240 ARG A O 1
ATOM 1927 N N . MET A 1 241 ? -7.179 6.896 17.202 1.00 95.50 241 MET A N 1
ATOM 1928 C CA . MET A 1 241 ? -7.294 8.272 16.719 1.00 95.50 241 MET A CA 1
ATOM 1929 C C . MET A 1 241 ? -5.921 8.940 16.630 1.00 95.50 241 MET A C 1
ATOM 1931 O O . MET A 1 241 ? -4.988 8.549 17.333 1.00 95.50 241 MET A O 1
ATOM 1935 N N . GLY A 1 242 ? -5.816 9.965 15.785 1.00 95.38 242 GLY A N 1
ATOM 1936 C CA . GLY A 1 242 ? -4.568 10.689 15.556 1.00 95.38 242 GLY A CA 1
ATOM 1937 C C . GLY A 1 242 ? -3.532 9.869 14.783 1.00 95.38 242 GLY A C 1
ATOM 1938 O O . GLY A 1 242 ? -3.848 8.845 14.163 1.00 95.38 242 GLY A O 1
ATOM 1939 N N . GLY A 1 243 ? -2.282 10.334 14.801 1.00 95.81 243 GLY A N 1
ATOM 1940 C CA . GLY A 1 243 ? -1.187 9.707 14.062 1.00 95.81 243 GLY A CA 1
ATOM 1941 C C . GLY A 1 243 ? -1.301 9.904 12.557 1.00 95.81 243 GLY A C 1
ATOM 1942 O O . GLY A 1 243 ? -0.911 9.012 11.813 1.00 95.81 243 GLY A O 1
ATOM 1943 N N . ASN A 1 244 ? -1.880 11.024 12.111 1.00 96.31 244 ASN A N 1
ATOM 1944 C CA . ASN A 1 244 ? -2.154 11.319 10.698 1.00 96.31 244 ASN A CA 1
ATOM 1945 C C . ASN A 1 244 ? -3.098 10.321 10.005 1.00 96.31 244 ASN A C 1
ATOM 1947 O O . ASN A 1 244 ? -3.110 10.216 8.781 1.00 96.31 244 ASN A O 1
ATOM 1951 N N . LEU A 1 245 ? -3.931 9.626 10.784 1.00 95.75 245 LEU A N 1
ATOM 1952 C CA . LEU A 1 245 ? -5.026 8.810 10.277 1.00 95.75 245 LEU A CA 1
ATOM 1953 C C . LEU A 1 245 ? -6.371 9.266 10.858 1.00 95.75 245 LEU A C 1
ATOM 1955 O O . LEU A 1 245 ? -6.420 9.754 11.994 1.00 95.75 245 LEU A O 1
ATOM 1959 N N . PRO A 1 246 ? -7.475 9.075 10.113 1.00 95.06 246 PRO A N 1
ATOM 1960 C CA . PRO A 1 246 ? -8.809 9.292 10.642 1.00 95.06 246 PRO A CA 1
ATOM 1961 C C . PRO A 1 246 ? -9.097 8.408 11.856 1.00 95.06 246 PRO A C 1
ATOM 1963 O O . PRO A 1 246 ? -8.567 7.301 11.992 1.00 95.06 246 PRO A O 1
ATOM 1966 N N . THR A 1 247 ? -9.992 8.883 12.721 1.00 95.62 247 THR A N 1
ATOM 1967 C CA . THR A 1 247 ? -10.492 8.086 13.840 1.00 95.62 247 THR A CA 1
ATOM 1968 C C . THR A 1 247 ? -11.154 6.816 13.317 1.00 95.62 247 THR A C 1
ATOM 1970 O O . THR A 1 247 ? -11.978 6.855 12.401 1.00 95.62 247 THR A O 1
ATOM 1973 N N . ARG A 1 248 ? -10.811 5.681 13.920 1.00 95.69 248 ARG A N 1
ATOM 1974 C CA . ARG A 1 248 ? -11.295 4.364 13.521 1.00 95.69 248 ARG A CA 1
ATOM 1975 C C . ARG A 1 248 ? -11.737 3.572 14.739 1.00 95.69 248 ARG A C 1
ATOM 1977 O O . ARG A 1 248 ? -11.003 3.472 15.721 1.00 95.69 248 ARG A O 1
ATOM 1984 N N . ILE A 1 249 ? -12.896 2.938 14.615 1.00 96.50 249 ILE A N 1
ATOM 1985 C CA . ILE A 1 249 ? -13.382 1.908 15.530 1.00 96.50 249 ILE A CA 1
ATOM 1986 C C . ILE A 1 249 ? -13.490 0.614 14.739 1.00 96.50 249 ILE A C 1
ATOM 1988 O O . ILE A 1 249 ? -14.112 0.582 13.684 1.00 96.50 249 ILE A O 1
ATOM 1992 N N . THR A 1 250 ? -12.879 -0.456 15.231 1.00 96.81 250 THR A N 1
ATOM 1993 C CA . THR A 1 250 ? -13.051 -1.805 14.687 1.00 96.81 250 THR A CA 1
ATOM 1994 C C . THR A 1 250 ? -13.563 -2.712 15.786 1.00 96.81 250 THR A C 1
ATOM 1996 O O . THR A 1 250 ? -12.946 -2.769 16.845 1.00 96.81 250 THR A O 1
ATOM 1999 N N . TYR A 1 251 ? -14.657 -3.428 15.562 1.00 95.31 251 TYR A N 1
ATOM 2000 C CA . TYR A 1 251 ? -15.239 -4.303 16.575 1.00 95.31 251 TYR A CA 1
ATOM 2001 C C . TYR A 1 251 ? -15.513 -5.699 16.030 1.00 95.31 251 TYR A C 1
ATOM 2003 O O . TYR A 1 251 ? -15.786 -5.873 14.846 1.00 95.31 251 TYR A O 1
ATOM 2011 N N . LYS A 1 252 ? -15.491 -6.684 16.923 1.00 94.00 252 LYS A N 1
ATOM 2012 C CA . LYS A 1 252 ? -15.989 -8.039 16.701 1.00 94.00 252 LYS A CA 1
ATOM 2013 C C . LYS A 1 252 ? -17.023 -8.337 17.775 1.00 94.00 252 LYS A C 1
ATOM 2015 O O . LYS A 1 252 ? -16.705 -8.280 18.964 1.00 94.00 252 LYS A O 1
ATOM 2020 N N . VAL A 1 253 ? -18.243 -8.655 17.355 1.00 91.88 253 VAL A N 1
ATOM 2021 C CA . VAL A 1 253 ? -19.305 -9.103 18.267 1.00 91.88 253 VAL A CA 1
ATOM 2022 C C . VAL A 1 253 ? -18.918 -10.467 18.840 1.00 91.88 253 VAL A C 1
ATOM 2024 O O . VAL A 1 253 ? -18.547 -11.364 18.077 1.00 91.88 253 VAL A O 1
ATOM 2027 N N . SER A 1 254 ? -18.999 -10.616 20.163 1.00 92.12 254 SER A N 1
ATOM 2028 C CA . SER A 1 254 ? -18.761 -11.892 20.841 1.00 92.12 254 SER A CA 1
ATOM 2029 C C . SER A 1 254 ? -19.857 -12.909 20.525 1.00 92.12 254 SER A C 1
ATOM 2031 O O . SER A 1 254 ? -20.991 -12.542 20.202 1.00 92.12 254 SER A O 1
ATOM 2033 N N . SER A 1 255 ? -19.546 -14.195 20.662 1.00 91.00 255 SER A N 1
ATOM 2034 C CA . SER A 1 255 ? -20.547 -15.258 20.515 1.00 91.00 255 SER A CA 1
ATOM 2035 C C . SER A 1 255 ? -21.686 -15.098 21.532 1.00 91.00 255 SER A C 1
ATOM 2037 O O . SER A 1 255 ? -22.848 -15.148 21.148 1.00 91.00 255 SER A O 1
ATOM 2039 N N . ASN A 1 256 ? -21.386 -14.720 22.780 1.00 91.38 256 ASN A N 1
ATOM 2040 C CA . ASN A 1 256 ? -22.402 -14.461 23.813 1.00 91.38 256 ASN A CA 1
ATOM 2041 C C . ASN A 1 256 ? -23.395 -13.345 23.427 1.00 91.38 256 ASN A C 1
ATOM 2043 O O . ASN A 1 256 ? -24.599 -13.444 23.685 1.00 91.38 256 ASN A O 1
ATOM 2047 N N . LEU A 1 257 ? -22.912 -12.262 22.809 1.00 89.81 257 LEU A N 1
ATOM 2048 C CA . LEU A 1 257 ? -23.786 -11.192 22.322 1.00 89.81 257 LEU A CA 1
ATOM 2049 C C . LEU A 1 257 ? -24.642 -11.653 21.140 1.00 89.81 257 LEU A C 1
ATOM 2051 O O . LEU A 1 257 ? -25.805 -11.267 21.048 1.00 89.81 257 LEU A O 1
ATOM 2055 N N . LYS A 1 258 ? -24.106 -12.511 20.264 1.00 89.88 258 LYS A N 1
ATOM 2056 C CA . LYS A 1 258 ? -24.886 -13.120 19.177 1.00 89.88 258 LYS A CA 1
ATOM 2057 C C . LYS A 1 258 ? -25.979 -14.039 19.712 1.00 89.88 258 LYS A C 1
ATOM 2059 O O . LYS A 1 258 ? -27.133 -13.875 19.324 1.00 89.88 258 LYS A O 1
ATOM 2064 N N . ASP A 1 259 ? -25.640 -14.918 20.646 1.00 90.44 259 ASP A N 1
ATOM 2065 C CA . ASP A 1 259 ? -26.566 -15.894 21.228 1.00 90.44 259 ASP A CA 1
ATOM 2066 C C . ASP A 1 259 ? -27.687 -15.223 22.036 1.00 90.44 259 ASP A C 1
ATOM 2068 O O . ASP A 1 259 ? -28.814 -15.711 22.079 1.00 90.44 259 ASP A O 1
ATOM 2072 N N . SER A 1 260 ? -27.408 -14.058 22.628 1.00 88.25 260 SER A N 1
ATOM 2073 C CA . SER A 1 260 ? -28.409 -13.236 23.323 1.00 88.25 260 SER A CA 1
ATOM 2074 C C . SER A 1 260 ? -29.229 -12.321 22.402 1.00 88.25 260 SER A C 1
ATOM 2076 O O . SER A 1 260 ? -30.045 -11.537 22.889 1.00 88.25 260 SER A O 1
ATOM 2078 N N . GLY A 1 261 ? -29.028 -12.387 21.080 1.00 86.38 261 GLY A N 1
ATOM 2079 C CA . GLY A 1 261 ? -29.718 -11.536 20.103 1.00 86.38 261 GLY A CA 1
ATOM 2080 C C . GLY A 1 261 ? -29.269 -10.069 20.110 1.00 86.38 261 GLY A C 1
ATOM 2081 O O . GLY A 1 261 ? -29.889 -9.235 19.454 1.00 86.38 261 GLY A O 1
ATOM 2082 N N . ARG A 1 262 ? -28.181 -9.742 20.819 1.00 84.50 262 ARG A N 1
ATOM 2083 C CA . ARG A 1 262 ? -27.615 -8.393 20.990 1.00 84.50 262 ARG A CA 1
ATOM 2084 C C . ARG A 1 262 ? -26.410 -8.156 20.081 1.00 84.50 262 ARG A C 1
ATOM 2086 O O . ARG A 1 262 ? -25.351 -7.706 20.515 1.00 84.50 262 ARG A O 1
ATOM 2093 N N . ALA A 1 263 ? -26.559 -8.494 18.803 1.00 86.12 263 ALA A N 1
ATOM 2094 C CA . ALA A 1 263 ? -25.481 -8.446 17.814 1.00 86.12 263 ALA A CA 1
ATOM 2095 C C . ALA A 1 263 ? -25.468 -7.168 16.960 1.00 86.12 263 ALA A C 1
ATOM 2097 O O . ALA A 1 263 ? -24.831 -7.134 15.906 1.00 86.12 263 ALA A O 1
ATOM 2098 N N . THR A 1 264 ? -26.196 -6.122 17.358 1.00 86.38 264 THR A N 1
ATOM 2099 C CA . THR A 1 264 ? -26.275 -4.894 16.561 1.00 86.38 264 THR A CA 1
ATOM 2100 C C . THR A 1 264 ? -25.127 -3.935 16.880 1.00 86.38 264 THR A C 1
ATOM 2102 O O . THR A 1 264 ? -24.549 -3.951 17.966 1.00 86.38 264 THR A O 1
ATOM 2105 N N . LEU A 1 265 ? -24.829 -3.017 15.955 1.00 87.12 265 LEU A N 1
ATOM 2106 C CA . LEU A 1 265 ? -23.881 -1.928 16.218 1.00 87.12 265 LEU A CA 1
ATOM 2107 C C . LEU A 1 265 ? -24.299 -1.079 17.435 1.00 87.12 265 LEU A C 1
ATOM 2109 O O . LEU A 1 265 ? -23.445 -0.583 18.166 1.00 87.12 265 LEU A O 1
ATOM 2113 N N . GLN A 1 266 ? -25.606 -0.910 17.657 1.00 89.31 266 GLN A N 1
ATOM 2114 C CA . GLN A 1 266 ? -26.133 -0.151 18.788 1.00 89.31 266 GLN A CA 1
ATOM 2115 C C . GLN A 1 266 ? -25.889 -0.873 20.118 1.00 89.31 266 GLN A C 1
ATOM 2117 O O . GLN A 1 266 ? -25.548 -0.214 21.099 1.00 89.31 266 GLN A O 1
ATOM 2122 N N . ASP A 1 267 ? -25.990 -2.206 20.142 1.00 90.94 267 ASP A N 1
ATOM 2123 C CA . ASP A 1 267 ? -25.637 -3.010 21.317 1.00 90.94 267 ASP A CA 1
ATOM 2124 C C . ASP A 1 267 ? -24.164 -2.844 21.673 1.00 90.94 267 ASP A C 1
ATOM 2126 O O . ASP A 1 267 ? -23.843 -2.542 22.822 1.00 90.94 267 ASP A O 1
ATOM 2130 N N . VAL A 1 268 ? -23.280 -2.964 20.675 1.00 91.56 268 VAL A N 1
ATOM 2131 C CA . VAL A 1 268 ? -21.836 -2.770 20.866 1.00 91.56 268 VAL A CA 1
ATOM 2132 C C . VAL A 1 268 ? -21.559 -1.359 21.369 1.00 91.56 268 VAL A C 1
ATOM 2134 O O . VAL A 1 268 ? -20.851 -1.200 22.358 1.00 91.56 268 VAL A O 1
ATOM 2137 N N . ARG A 1 269 ? -22.165 -0.332 20.760 1.00 92.44 269 ARG A N 1
ATOM 2138 C CA . ARG A 1 269 ? -22.050 1.055 21.231 1.00 92.44 269 ARG A CA 1
ATOM 2139 C C . ARG A 1 269 ? -22.478 1.197 22.690 1.00 92.44 269 ARG A C 1
ATOM 2141 O O . ARG A 1 269 ? -21.803 1.890 23.445 1.00 92.44 269 ARG A O 1
ATOM 2148 N N . GLY A 1 270 ? -23.575 0.546 23.082 1.00 91.94 270 GLY A N 1
ATOM 2149 C CA . GLY A 1 270 ? -24.113 0.568 24.443 1.00 91.94 270 GLY A CA 1
ATOM 2150 C C . GLY A 1 270 ? -23.109 0.118 25.507 1.00 91.94 270 GLY A C 1
ATOM 2151 O O . GLY A 1 270 ? -23.107 0.669 26.605 1.00 91.94 270 GLY A O 1
ATOM 2152 N N . LEU A 1 271 ? -22.201 -0.807 25.172 1.00 91.75 271 LEU A N 1
ATOM 2153 C CA . LEU A 1 271 ? -21.144 -1.271 26.082 1.00 91.75 271 LEU A CA 1
ATOM 2154 C C . LEU A 1 271 ? -20.134 -0.169 26.437 1.00 91.75 271 LEU A C 1
ATOM 2156 O O . LEU A 1 271 ? -19.527 -0.207 27.505 1.00 91.75 271 LEU A O 1
ATOM 2160 N N . PHE A 1 272 ? -19.969 0.827 25.563 1.00 92.75 272 PHE A N 1
ATOM 2161 C CA . PHE A 1 272 ? -18.941 1.865 25.671 1.00 92.75 272 PHE A CA 1
ATOM 2162 C C . PHE A 1 272 ? -19.519 3.258 25.963 1.00 92.75 272 PHE A C 1
ATOM 2164 O O . PHE A 1 272 ? -18.870 4.264 25.693 1.00 92.75 272 PHE A O 1
ATOM 2171 N N . GLN A 1 273 ? -20.734 3.339 26.524 1.00 88.00 273 GLN A N 1
ATOM 2172 C CA . GLN A 1 273 ? -21.365 4.614 26.907 1.00 88.00 273 GLN A CA 1
ATOM 2173 C C . GLN A 1 273 ? -20.952 5.132 28.296 1.00 88.00 273 GLN A C 1
ATOM 2175 O O . GLN A 1 273 ? -21.240 6.284 28.622 1.00 88.00 273 GLN A O 1
ATOM 2180 N N . SER A 1 274 ? -20.284 4.313 29.115 1.00 82.75 274 SER A N 1
ATOM 2181 C CA . SER A 1 274 ? -19.852 4.708 30.462 1.00 82.75 274 SER A CA 1
ATOM 2182 C C . SER A 1 274 ? -18.667 5.686 30.442 1.00 82.75 274 SER A C 1
ATOM 2184 O O . SER A 1 274 ? -17.904 5.746 29.475 1.00 82.75 274 SER A O 1
ATOM 2186 N N . ASP A 1 275 ? -18.466 6.430 31.535 1.00 77.62 275 ASP A N 1
ATOM 2187 C CA . ASP A 1 275 ? -17.374 7.415 31.656 1.00 77.62 275 ASP A CA 1
ATOM 2188 C C . ASP A 1 275 ? -15.969 6.794 31.556 1.00 77.62 275 ASP A C 1
ATOM 2190 O O . ASP A 1 275 ? -15.018 7.434 31.095 1.00 77.62 275 ASP A O 1
ATOM 2194 N N . ASN A 1 276 ? -15.843 5.504 31.881 1.00 83.50 276 ASN A N 1
ATOM 2195 C CA . ASN A 1 276 ? -14.602 4.741 31.721 1.00 83.50 276 ASN A CA 1
ATOM 2196 C C . ASN A 1 276 ? -14.183 4.574 30.245 1.00 83.50 276 ASN A C 1
ATOM 2198 O O . ASN A 1 276 ? -13.045 4.194 29.963 1.00 83.50 276 ASN A O 1
ATOM 2202 N N . HIS A 1 277 ? -15.080 4.883 29.304 1.00 89.50 277 HIS A N 1
ATOM 2203 C CA . HIS A 1 277 ? -14.873 4.786 27.859 1.00 89.50 277 HIS A CA 1
ATOM 2204 C C . HIS A 1 277 ? -15.090 6.128 27.143 1.00 89.50 277 HIS A C 1
ATOM 2206 O O . HIS A 1 277 ? -15.379 6.145 25.947 1.00 89.50 277 HIS A O 1
ATOM 2212 N N . HIS A 1 278 ? -14.927 7.254 27.851 1.00 88.44 278 HIS A N 1
ATOM 2213 C CA . HIS A 1 278 ? -15.202 8.602 27.337 1.00 88.44 278 HIS A CA 1
ATOM 2214 C C . HIS A 1 278 ? -14.594 8.882 25.950 1.00 88.44 278 HIS A C 1
ATOM 2216 O O . HIS A 1 278 ? -15.297 9.391 25.090 1.00 88.44 278 HIS A O 1
ATOM 2222 N N . LEU A 1 279 ? -13.348 8.477 25.663 1.00 90.56 279 LEU A N 1
ATOM 2223 C CA . LEU A 1 279 ? -12.751 8.693 24.333 1.00 90.56 279 LEU A CA 1
ATOM 2224 C C . LEU A 1 279 ? -13.516 7.983 23.207 1.00 90.56 279 LEU A C 1
ATOM 2226 O O . LEU A 1 279 ? -13.771 8.585 22.165 1.00 90.56 279 LEU A O 1
ATOM 2230 N N . VAL A 1 280 ? -13.899 6.723 23.420 1.00 92.31 280 VAL A N 1
ATOM 2231 C CA . VAL A 1 280 ? -14.686 5.949 22.451 1.00 92.31 280 VAL A CA 1
ATOM 2232 C C . VAL A 1 280 ? -16.078 6.557 22.303 1.00 92.31 280 VAL A C 1
ATOM 2234 O O . VAL A 1 280 ? -16.539 6.757 21.181 1.00 92.31 280 VAL A O 1
ATOM 2237 N N . ARG A 1 281 ? -16.725 6.898 23.424 1.00 92.19 281 ARG A N 1
ATOM 2238 C CA . ARG A 1 281 ? -18.052 7.526 23.459 1.00 92.19 281 ARG A CA 1
ATOM 2239 C C . ARG A 1 281 ? -18.079 8.843 22.684 1.00 92.19 281 ARG A C 1
ATOM 2241 O O . ARG A 1 281 ? -18.919 9.018 21.805 1.00 92.19 281 ARG A O 1
ATOM 2248 N N . ASP A 1 282 ? -17.153 9.743 22.997 1.00 92.19 282 ASP A N 1
ATOM 2249 C CA . ASP A 1 282 ? -17.137 11.120 22.499 1.00 92.19 282 ASP A CA 1
ATOM 2250 C C . ASP A 1 282 ? -16.728 11.187 21.017 1.00 92.19 282 ASP A C 1
ATOM 2252 O O . ASP A 1 282 ? -17.073 12.134 20.310 1.00 92.19 282 ASP A O 1
ATOM 2256 N N . ARG A 1 283 ? -15.999 10.176 20.522 1.00 92.25 283 ARG A N 1
ATOM 2257 C CA . ARG A 1 283 ? -15.517 10.108 19.133 1.00 92.25 283 ARG A CA 1
ATOM 2258 C C . ARG A 1 283 ? -16.287 9.139 18.245 1.00 92.25 283 ARG A C 1
ATOM 2260 O O . ARG A 1 283 ? -15.987 9.079 17.055 1.00 92.25 283 ARG A O 1
ATOM 2267 N N . TRP A 1 284 ? -17.278 8.425 18.779 1.00 91.81 284 TRP A N 1
ATOM 2268 C CA . TRP A 1 284 ? -18.027 7.399 18.048 1.00 91.81 284 TRP A CA 1
ATOM 2269 C C . TRP A 1 284 ? -18.604 7.913 16.725 1.00 91.81 284 TRP A C 1
ATOM 2271 O O . TRP A 1 284 ? -18.425 7.284 15.689 1.00 91.81 284 TRP A O 1
ATOM 2281 N N . GLU A 1 285 ? -19.248 9.084 16.752 1.00 89.56 285 GLU A N 1
ATOM 2282 C CA . GLU A 1 285 ? -19.906 9.678 15.577 1.00 89.56 285 GLU A CA 1
ATOM 2283 C C . GLU A 1 285 ? -18.930 10.169 14.503 1.00 89.56 285 GLU A C 1
ATOM 2285 O O . GLU A 1 285 ? -19.301 10.322 13.345 1.00 89.56 285 GLU A O 1
ATOM 2290 N N . GLN A 1 286 ? -17.679 10.427 14.883 1.00 89.38 286 GLN A N 1
ATOM 2291 C CA . GLN A 1 286 ? -16.629 10.916 13.984 1.00 89.38 286 GLN A CA 1
ATOM 2292 C C . GLN A 1 286 ? -15.757 9.774 13.448 1.00 89.38 286 GLN A C 1
ATOM 2294 O O . GLN A 1 286 ? -14.858 10.008 12.641 1.00 89.38 286 GLN A O 1
ATOM 2299 N N . ALA A 1 287 ? -15.958 8.553 13.946 1.00 92.62 287 ALA A N 1
ATOM 2300 C CA . ALA A 1 287 ? -15.127 7.414 13.620 1.00 92.62 287 ALA A CA 1
ATOM 2301 C C . ALA A 1 287 ? -15.620 6.707 12.357 1.00 92.62 287 ALA A C 1
ATOM 2303 O O . ALA A 1 287 ? -16.815 6.495 12.159 1.00 92.62 287 ALA A O 1
ATOM 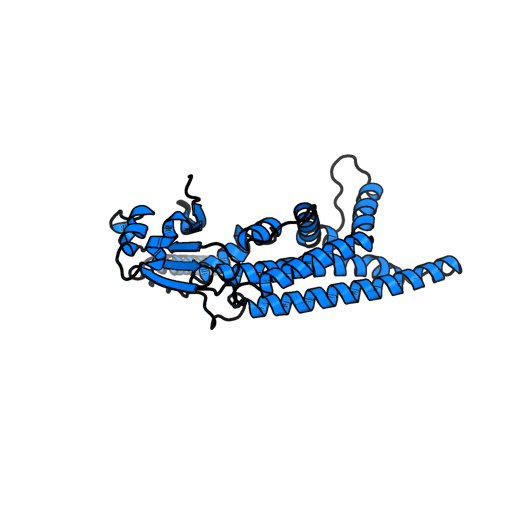2304 N N . PHE A 1 288 ? -14.680 6.220 11.553 1.00 93.31 288 PHE A N 1
ATOM 2305 C CA . PHE A 1 288 ? -14.980 5.155 10.607 1.00 93.31 288 PHE A CA 1
ATOM 2306 C C . PHE A 1 288 ? -15.162 3.847 11.379 1.00 93.31 288 PHE A C 1
ATOM 2308 O O . PHE A 1 288 ? -14.243 3.402 12.077 1.00 93.31 288 PHE A O 1
ATOM 2315 N N . ILE A 1 289 ? -16.342 3.239 11.261 1.00 92.94 289 ILE A N 1
ATOM 2316 C CA . ILE A 1 289 ? -16.713 2.041 12.015 1.00 92.94 289 ILE A CA 1
ATOM 2317 C C . ILE A 1 289 ? -16.570 0.808 11.128 1.00 92.94 289 ILE A C 1
ATOM 2319 O O . ILE A 1 289 ? -17.193 0.717 10.069 1.00 92.94 289 ILE A O 1
ATOM 2323 N N . TYR A 1 290 ? -15.790 -0.161 11.601 1.00 93.88 290 TYR A N 1
ATOM 2324 C CA . TYR A 1 290 ? -15.522 -1.426 10.935 1.00 93.88 290 TYR A CA 1
ATOM 2325 C C . TYR A 1 290 ? -15.962 -2.612 11.791 1.00 93.88 290 TYR A C 1
ATOM 2327 O O . TYR A 1 290 ? -15.638 -2.685 12.972 1.00 93.88 290 TYR A O 1
ATOM 2335 N N . GLU A 1 291 ? -16.642 -3.576 11.184 1.00 93.00 291 GLU A N 1
ATOM 2336 C CA . GLU A 1 291 ? -16.964 -4.853 11.829 1.00 93.00 291 GLU A CA 1
ATOM 2337 C C . GLU A 1 291 ? -16.023 -5.955 11.329 1.00 93.00 291 GLU A C 1
ATOM 2339 O O . GLU A 1 291 ? -15.930 -6.157 10.120 1.00 93.00 291 GLU A O 1
ATOM 2344 N N . ASP A 1 292 ? -15.344 -6.672 12.229 1.00 91.81 292 ASP A N 1
ATOM 2345 C CA . ASP A 1 292 ? -14.658 -7.938 11.949 1.00 91.81 292 ASP A CA 1
ATOM 2346 C C . ASP A 1 292 ? -15.664 -9.089 12.061 1.00 91.81 292 ASP A C 1
ATOM 2348 O O . ASP A 1 292 ? -15.868 -9.668 13.129 1.00 91.81 292 ASP A O 1
ATOM 2352 N N . GLY A 1 293 ? -16.350 -9.369 10.955 1.00 80.12 293 GLY A N 1
ATOM 2353 C CA . GLY A 1 293 ? -17.464 -10.309 10.920 1.00 80.12 293 GLY A CA 1
ATOM 2354 C C . GLY A 1 293 ? -17.287 -11.441 9.915 1.00 80.12 293 GLY A C 1
ATOM 2355 O O . GLY A 1 293 ? -16.319 -11.515 9.156 1.00 80.12 293 GLY A O 1
ATOM 2356 N N . GLU A 1 294 ? -18.285 -12.317 9.882 1.00 64.25 294 GLU A N 1
ATOM 2357 C CA . GLU A 1 294 ? -18.481 -13.358 8.874 1.00 64.25 294 GLU A CA 1
ATOM 2358 C C . GLU A 1 294 ? -19.775 -13.078 8.111 1.00 64.25 294 GLU A C 1
ATOM 2360 O O . GLU A 1 294 ? -20.746 -12.582 8.675 1.00 64.25 294 GLU A O 1
ATOM 2365 N N . LYS A 1 295 ? -19.791 -13.361 6.808 1.00 55.41 295 LYS A N 1
ATOM 2366 C CA . LYS A 1 295 ? -21.030 -13.422 6.028 1.00 55.41 295 LYS A CA 1
ATOM 2367 C C . LYS A 1 295 ? -21.797 -14.709 6.345 1.00 55.41 295 LYS A C 1
ATOM 2369 O O . LYS A 1 295 ? -21.192 -15.704 6.725 1.00 55.41 295 LYS A O 1
ATOM 2374 N N . GLU A 1 296 ? -23.095 -14.720 6.035 1.00 43.41 296 GLU A N 1
ATOM 2375 C CA . GLU A 1 296 ? -23.996 -15.888 6.142 1.00 43.41 296 GLU A CA 1
ATOM 2376 C C . GLU A 1 296 ? -23.487 -17.160 5.432 1.00 43.41 296 GLU A C 1
ATOM 2378 O O . GLU A 1 296 ? -23.895 -18.263 5.769 1.00 43.41 296 GLU A O 1
ATOM 2383 N N . ASN A 1 297 ? -22.559 -17.037 4.478 1.00 42.88 297 ASN A N 1
ATOM 2384 C CA . ASN A 1 297 ? -21.912 -18.162 3.797 1.00 42.88 297 ASN A CA 1
ATOM 2385 C C . ASN A 1 297 ? -20.579 -18.604 4.448 1.00 42.88 297 ASN A C 1
ATOM 2387 O O . ASN A 1 297 ? -19.747 -19.213 3.775 1.00 42.88 297 ASN A O 1
ATOM 2391 N N . GLY A 1 298 ? -20.315 -18.211 5.698 1.00 46.44 298 GLY A N 1
ATOM 2392 C CA . GLY A 1 298 ? -19.076 -18.504 6.432 1.00 46.44 298 GLY A CA 1
ATOM 2393 C C . GLY A 1 298 ? -17.844 -17.718 5.960 1.00 46.44 298 GLY A C 1
ATOM 2394 O O . GLY A 1 298 ? -16.730 -17.962 6.416 1.00 46.44 298 GLY A O 1
ATOM 2395 N N . THR A 1 299 ? -17.992 -16.767 5.026 1.00 48.50 299 THR A N 1
ATOM 2396 C CA . THR A 1 299 ? -16.852 -15.981 4.527 1.00 48.50 299 THR A CA 1
ATOM 2397 C C . THR A 1 299 ? -16.606 -14.758 5.410 1.00 48.50 299 THR A C 1
ATOM 2399 O O . THR A 1 299 ? -17.390 -13.807 5.383 1.00 48.50 299 THR A O 1
ATOM 2402 N N . LYS A 1 300 ? -15.486 -14.735 6.141 1.00 58.19 300 LYS A N 1
ATOM 2403 C CA . LYS A 1 300 ? -15.022 -13.572 6.918 1.00 58.19 300 LYS A CA 1
ATOM 2404 C C . LYS A 1 300 ? -14.938 -12.292 6.052 1.00 58.19 300 LYS A C 1
ATOM 2406 O O . LYS A 1 300 ? -14.376 -12.325 4.954 1.00 58.19 300 LYS A O 1
ATOM 2411 N N . LYS A 1 301 ? -15.483 -11.162 6.522 1.00 58.47 301 LYS A N 1
ATOM 2412 C CA . LYS A 1 301 ? -15.441 -9.845 5.856 1.00 58.47 301 LYS A CA 1
ATOM 2413 C C . LYS A 1 301 ? -15.399 -8.681 6.844 1.00 58.47 301 LYS A C 1
ATOM 2415 O O . LYS A 1 301 ? -15.965 -8.741 7.926 1.00 58.47 301 LYS A O 1
ATOM 2420 N N . THR A 1 302 ? -14.817 -7.583 6.367 1.00 66.88 302 THR A N 1
ATOM 2421 C CA . THR A 1 302 ? -14.840 -6.280 7.034 1.00 66.88 302 THR A CA 1
ATOM 2422 C C . THR A 1 302 ? -15.863 -5.349 6.385 1.00 66.88 302 THR A C 1
ATOM 2424 O O . THR A 1 302 ? -15.781 -5.112 5.176 1.00 66.88 302 THR A O 1
ATOM 2427 N N . PHE A 1 303 ? -16.782 -4.781 7.169 1.00 62.91 303 PHE A N 1
ATOM 2428 C CA . PHE A 1 303 ? -17.781 -3.811 6.692 1.00 62.91 303 PHE A CA 1
ATOM 2429 C C . PHE A 1 303 ? -17.498 -2.424 7.255 1.00 62.9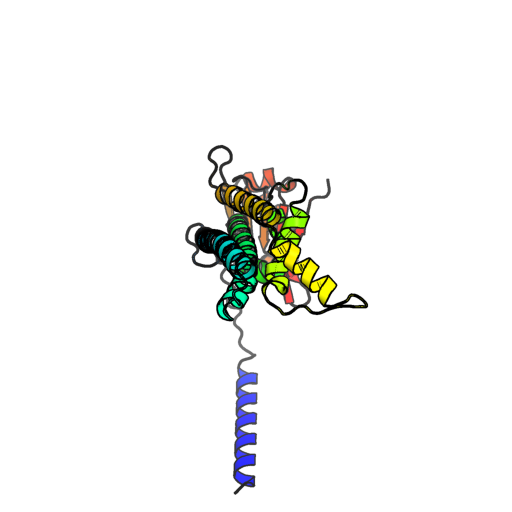1 303 PHE A C 1
ATOM 2431 O O . PHE A 1 303 ? -17.448 -2.285 8.468 1.00 62.91 303 PHE A O 1
ATOM 2438 N N . CYS A 1 304 ? -17.338 -1.413 6.395 1.00 67.75 304 CYS A N 1
ATOM 2439 C CA . CYS A 1 304 ? -17.299 -0.015 6.825 1.00 67.75 304 CYS A CA 1
ATOM 2440 C C . CYS A 1 304 ? -18.727 0.539 6.840 1.00 67.75 304 CYS A C 1
ATOM 2442 O O . CYS A 1 304 ? -19.401 0.500 5.807 1.00 67.75 304 CYS A O 1
ATOM 2444 N N . ARG A 1 305 ? -19.188 1.046 7.984 1.00 58.44 305 ARG A N 1
ATOM 2445 C CA . ARG A 1 305 ? -20.397 1.871 8.068 1.00 58.44 305 ARG A CA 1
ATOM 2446 C C . ARG A 1 305 ? -19.946 3.320 8.226 1.00 58.44 305 ARG A C 1
ATOM 2448 O O . ARG A 1 305 ? -19.366 3.671 9.249 1.00 58.44 305 ARG A O 1
ATOM 2455 N N . GLN A 1 306 ? -20.173 4.142 7.205 1.00 52.12 306 GLN A N 1
ATOM 2456 C CA . GLN A 1 306 ? -20.138 5.592 7.382 1.00 52.12 306 GLN A CA 1
ATOM 2457 C C . GLN A 1 306 ? -21.467 6.002 8.014 1.00 52.12 306 GLN A C 1
ATOM 2459 O O . GLN A 1 306 ? -22.521 5.593 7.521 1.00 52.12 306 GLN A O 1
ATOM 2464 N N . ASN A 1 307 ? -21.426 6.786 9.091 1.00 41.81 307 ASN A N 1
ATOM 2465 C CA . ASN A 1 307 ? -22.630 7.457 9.560 1.00 41.81 307 ASN A CA 1
ATOM 2466 C C . ASN A 1 307 ? -23.039 8.438 8.461 1.00 41.81 307 ASN A C 1
ATOM 2468 O O . ASN A 1 307 ? -22.293 9.355 8.127 1.00 41.81 307 ASN A O 1
ATOM 2472 N N . SER A 1 308 ? -24.180 8.170 7.830 1.00 31.25 308 SER A N 1
ATOM 2473 C CA . SER A 1 308 ? -24.834 9.138 6.962 1.00 31.25 308 SER A CA 1
ATOM 2474 C C . SER A 1 308 ? -25.245 10.305 7.853 1.00 31.25 308 SER A C 1
ATOM 2476 O O . SER A 1 308 ? -26.133 10.139 8.690 1.00 31.25 308 SER A O 1
ATOM 2478 N N . SER A 1 309 ? -24.528 11.421 7.740 1.00 30.86 309 SER A N 1
ATOM 2479 C CA . SER A 1 309 ? -24.963 12.714 8.267 1.00 30.86 309 SER A CA 1
ATOM 2480 C C . SER A 1 309 ? -26.262 13.148 7.602 1.00 30.86 309 SER A C 1
ATOM 2482 O O . SER A 1 309 ? -26.369 12.945 6.369 1.00 30.86 309 SER A O 1
#

Radius of gyration: 26.34 Å; chains: 1; bounding box: 59×79×69 Å

Secondary structure (DSSP, 8-state):
-HHHHHHHHHHHHHHHHHHHHTSSS----------B--TT--GGG-HHHHHHHHHHHHHHHHHHHHHHHHHHHHHHHHHHTTPPPPHHHHHHHHHHHHHHHHHHHHHHHHHHHHHHHHHTTTSBHHHHHHIIIIIITT-HHHHHHHTT--PPTTHHHHHHHHHHIIIIITTS-----TT--HHHHHHHHHHHHT-HHHHHHHHHHHHHHHHHHHHTT--TTS--EEEEEEETTTEEEEEEEETTEEEEEEEE--HHHHHTT--SHHHHHHHT-SGGGHHHHHHGGGSEEEEEEE-TTS-EEEEEE----

Sequence (309 aa):
MIRIILDRIETFLKSLFQRNNMSENHQEQQATVITPINRKSVGQFNSSEWLKEGNGLYATSQKMREDWEEHRGHFSKTIQSGSRPSENGWTLLTGMPRASMLLLGYAAEMYLKAGLCKAYIGCNEEMFARDVKSKFGHKLENLANEVAFLFLDNDSGNLAILKSMVLVDARYPLVVQGNSSYSTEINKQTSCIWNSDKYAELSSLVDRLCEHVTKIDQDSSNPAHFQYYRIDSDGYLSFRMGGNLPTRITYKVSSNLKDSGRATLQDVRGLFQSDNHHLVRDRWEQAFIYEDGEKENGTKKTFCRQNSS

pLDDT: mean 87.69, std 16.0, range [30.86, 98.88]